Protein AF-0000000087191892 (afdb_homodimer)

InterPro domains:
  IPR000835 MarR-type HTH domain [PF12802] (48-110)
  IPR000835 MarR-type HTH domain [PR00598] (70-86)
  IPR000835 MarR-type HTH domain [PR00598] (87-102)
  IPR000835 MarR-type HTH domain [PR00598] (106-122)
  IPR000835 MarR-type HTH domain [PR00598] (136-156)
  IPR000835 MarR-type HTH domain [PS50995] (23-158)
  IPR000835 MarR-type HTH domain [SM00347] (43-146)
  IPR023187 Transcriptional regulator MarR-type, conserved site [PS01117] (85-119)
  IPR036388 Winged helix-like DNA-binding domain superfamily [G3DSA:1.10.10.10] (1-161)
  IPR036390 Winged helix DNA-binding domain superfamily [SSF46785] (11-160)

Nearest PDB structures (foldseek):
  8ylg-assembly1_B  TM=9.480E-01  e=1.794E-14  Burkholderia thailandensis
  8ylj-assembly1_A  TM=8.646E-01  e=1.104E-12  Pectobacterium atrosepticum
  3zpl-assembly2_F  TM=8.456E-01  e=2.725E-07  Streptomyces coelicolor
  3zpl-assembly2_E  TM=8.609E-01  e=3.628E-07  Streptomyces coelicolor
  3zpl-assembly1_B  TM=8.577E-01  e=8.559E-07  Streptomyces coelicolor

Organism: Streptomyces mobaraensis (NCBI:txid35621)

Foldseek 3Di:
DDDPLNVVLVVCCVVPVVDDCVVSVPVVVVVVVVVVLQVQLQVLLVVLPDDPVLLLQLVCQVVVDPVSKDFLVSSCQRRVDDSVVSVVSLVVCVVVVQWDKDADPVDNPTIMIGGDPVNNVSSVSSVVSSVVSVCVVCVVDDPVRVVVVVVVVCVVCVVVSPPRD/DDDPLNVVLVVCCVVPVVDDCVVSVPVVVVVVVVVVLQVQLQVLLVVLPDDPVLLLQLVCQLVVDPVSKDFLVSSCQRRVDDSVVSVVSLVVCVVVVQWDKDADPVDNPTIMIGGDPVNNVSSVSSVVSSVVSVCVVCVVDDPVRVVVVVVVVCVVCVVVSPPRD

Sequence (330 aa):
MEDEVDRLVAAWRRERPDLDVEPLEVLSRVSRLARHLDRARRIAFAEHQLEPWEFDVLTSLRRAGAPYQLSPGQLLTQTLVTSGTMTNRIDRLAKKGLVRREPDPNDRRGVLVRLTEEGRDRADEALAGLLAQERAILAELSTAQRVELAALLRQLTAPFDNVPGMEDEVDRLVAAWRRERPDLDVEPLEVLSRVSRLARHLDRARRIAFAEHQLEPWEFDVLTSLRRAGAPYQLSPGQLLTQTLVTSGTMTNRIDRLAKKGLVRREPDPNDRRGVLVRLTEEGRDRADEALAGLLAQERAILAELSTAQRVELAALLRQLTAPFDNVPG

Radius of gyration: 22.1 Å; Cα contacts (8 Å, |Δi|>4): 412; chains: 2; bounding box: 41×60×54 Å

Structure (mmCIF, N/CA/C/O backbone):
data_AF-0000000087191892-model_v1
#
loop_
_entity.id
_entity.type
_entity.pdbx_description
1 polymer 'MarR family transcriptional regulator'
#
loop_
_atom_site.group_PDB
_atom_site.id
_atom_site.type_symbol
_atom_site.label_atom_id
_atom_site.label_alt_id
_atom_site.label_comp_id
_atom_site.label_asym_id
_atom_site.label_entity_id
_atom_site.label_seq_id
_atom_site.pdbx_PDB_ins_code
_atom_site.Cartn_x
_atom_site.Cartn_y
_atom_site.Cartn_z
_atom_site.occupancy
_atom_site.B_iso_or_equiv
_atom_site.auth_seq_id
_atom_site.auth_comp_id
_atom_site.auth_asym_id
_atom_site.auth_atom_id
_atom_site.pdbx_PDB_model_num
ATOM 1 N N . MET A 1 1 ? 6.09 0.895 22.266 1 72.25 1 MET A N 1
ATOM 2 C CA . MET A 1 1 ? 7.027 1.867 21.703 1 72.25 1 MET A CA 1
ATOM 3 C C . MET A 1 1 ? 6.332 2.775 20.688 1 72.25 1 MET A C 1
ATOM 5 O O . MET A 1 1 ? 5.465 2.326 19.953 1 72.25 1 MET A O 1
ATOM 9 N N . GLU A 1 2 ? 6.414 4.051 20.812 1 84.38 2 GLU A N 1
ATOM 10 C CA . GLU A 1 2 ? 5.828 5.07 19.938 1 84.38 2 GLU A CA 1
ATOM 11 C C . GLU A 1 2 ? 6.395 4.984 18.531 1 84.38 2 GLU A C 1
ATOM 13 O O . GLU A 1 2 ? 7.594 4.77 18.344 1 84.38 2 GLU A O 1
ATOM 18 N N . ASP A 1 3 ? 5.469 4.871 17.547 1 87.5 3 ASP A N 1
ATOM 19 C CA . ASP A 1 3 ? 5.941 4.855 16.156 1 87.5 3 ASP A CA 1
ATOM 20 C C . ASP A 1 3 ? 5.645 6.184 15.461 1 87.5 3 ASP A C 1
ATOM 22 O O . ASP A 1 3 ? 5.176 7.129 16.094 1 87.5 3 ASP A O 1
ATOM 26 N N . GLU A 1 4 ? 6.02 6.273 14.227 1 87.62 4 GLU A N 1
ATOM 27 C CA . GLU A 1 4 ? 5.875 7.508 13.461 1 87.62 4 GLU A CA 1
ATOM 28 C C . GLU A 1 4 ? 4.41 7.926 13.359 1 87.62 4 GLU A C 1
ATOM 30 O O . GLU A 1 4 ? 4.102 9.117 13.375 1 87.62 4 GLU A O 1
ATOM 35 N N . VAL A 1 5 ? 3.504 6.984 13.289 1 92.44 5 VAL A N 1
ATOM 36 C CA . VAL A 1 5 ? 2.082 7.293 13.164 1 92.44 5 VAL A CA 1
ATOM 37 C C . VAL A 1 5 ? 1.574 7.91 14.469 1 92.44 5 VAL A C 1
ATOM 39 O O . VAL A 1 5 ? 0.724 8.805 14.445 1 92.44 5 VAL A O 1
ATOM 42 N N . ASP A 1 6 ? 2.092 7.422 15.609 1 92.88 6 ASP A N 1
ATOM 43 C CA . ASP A 1 6 ? 1.734 8.055 16.875 1 92.88 6 ASP A CA 1
ATOM 44 C C . ASP A 1 6 ? 2.084 9.539 16.875 1 92.88 6 ASP A C 1
ATOM 46 O O . ASP A 1 6 ? 1.289 10.375 17.312 1 92.88 6 ASP A O 1
ATOM 50 N N . ARG A 1 7 ? 3.252 9.852 16.359 1 91.5 7 ARG A N 1
ATOM 51 C CA . ARG A 1 7 ? 3.697 11.234 16.297 1 91.5 7 ARG A CA 1
ATOM 52 C C . ARG A 1 7 ? 2.83 12.047 15.336 1 91.5 7 ARG A C 1
ATOM 54 O O . ARG A 1 7 ? 2.457 13.18 15.633 1 91.5 7 ARG A O 1
ATOM 61 N N . LEU A 1 8 ? 2.531 11.453 14.242 1 92.94 8 LEU A N 1
ATOM 62 C CA . LEU A 1 8 ? 1.683 12.086 13.242 1 92.94 8 LEU A CA 1
ATOM 63 C C . LEU A 1 8 ? 0.296 12.375 13.805 1 92.94 8 LEU A C 1
ATOM 65 O O . LEU A 1 8 ? -0.223 13.484 13.656 1 92.94 8 LEU A O 1
ATOM 69 N N . VAL A 1 9 ? -0.278 11.477 14.492 1 95.94 9 VAL A N 1
ATOM 70 C CA . VAL A 1 9 ? -1.615 11.617 15.055 1 95.94 9 VAL A CA 1
ATOM 71 C C . VAL A 1 9 ? -1.601 12.688 16.156 1 95.94 9 VAL A C 1
ATOM 73 O O . VAL A 1 9 ? -2.496 13.531 16.219 1 95.94 9 VAL A O 1
ATOM 76 N N . ALA A 1 10 ? -0.561 12.633 16.953 1 95.88 10 ALA A N 1
ATOM 77 C CA . ALA A 1 10 ? -0.427 13.641 18 1 95.88 10 ALA A CA 1
ATOM 78 C C . ALA A 1 10 ? -0.323 15.039 17.406 1 95.88 10 ALA A C 1
ATOM 80 O O . ALA A 1 10 ? -0.931 15.984 17.922 1 95.88 10 ALA A O 1
ATOM 81 N N . ALA A 1 11 ? 0.421 15.188 16.406 1 95.81 11 ALA A N 1
ATOM 82 C CA . ALA A 1 11 ? 0.586 16.484 15.734 1 95.81 11 ALA A CA 1
ATOM 83 C C . ALA A 1 11 ? -0.744 16.984 15.188 1 95.81 11 ALA A C 1
ATOM 85 O O . ALA A 1 11 ? -1.068 18.172 15.328 1 95.81 11 ALA A O 1
ATOM 86 N N . TRP A 1 12 ? -1.513 16.125 14.57 1 96.81 12 TRP A N 1
ATOM 87 C CA . TRP A 1 12 ? -2.793 16.531 14.008 1 96.81 12 TRP A CA 1
ATOM 88 C C . TRP A 1 12 ? -3.789 16.875 15.109 1 96.81 12 TRP A C 1
ATOM 90 O O . TRP A 1 12 ? -4.609 17.781 14.953 1 96.81 12 TRP A O 1
ATOM 100 N N . ARG A 1 13 ? -3.75 16.125 16.188 1 96.81 13 ARG A N 1
ATOM 101 C CA . ARG A 1 13 ? -4.621 16.453 17.312 1 96.81 13 ARG A CA 1
ATOM 102 C C . ARG A 1 13 ? -4.32 17.844 17.844 1 96.81 13 ARG A C 1
ATOM 104 O O . ARG A 1 13 ? -5.223 18.547 18.297 1 96.81 13 ARG A O 1
ATOM 111 N N . ARG A 1 14 ? -3.082 18.266 17.703 1 96.62 14 ARG A N 1
ATOM 112 C CA . ARG A 1 14 ? -2.674 19.594 18.141 1 96.62 14 ARG A CA 1
ATOM 113 C C . ARG A 1 14 ? -3.078 20.656 17.109 1 96.62 14 ARG A C 1
ATOM 115 O O . ARG A 1 14 ? -3.639 21.688 17.469 1 96.62 14 ARG A O 1
ATOM 122 N N . GLU A 1 15 ? -2.865 20.375 15.852 1 96.06 15 GLU A N 1
ATOM 123 C CA . GLU A 1 15 ? -3.014 21.375 14.805 1 96.06 15 GLU A CA 1
ATOM 124 C C . GLU A 1 15 ? -4.461 21.484 14.336 1 96.06 15 GLU A C 1
ATOM 126 O O . GLU A 1 15 ? -4.906 22.547 13.898 1 96.06 15 GLU A O 1
ATOM 131 N N . ARG A 1 16 ? -5.152 20.391 14.367 1 96.69 16 ARG A N 1
ATOM 132 C CA . ARG A 1 16 ? -6.551 20.344 13.961 1 96.69 16 ARG A CA 1
ATOM 133 C C . ARG A 1 16 ? -7.391 19.562 14.969 1 96.69 16 ARG A C 1
ATOM 135 O O . ARG A 1 16 ? -7.922 18.5 14.641 1 96.69 16 ARG A O 1
ATOM 142 N N . PRO A 1 17 ? -7.551 20.062 16.172 1 96.12 17 PRO A N 1
ATOM 143 C CA . PRO A 1 17 ? -8.305 19.391 17.234 1 96.12 17 PRO A CA 1
ATOM 144 C C . PRO A 1 17 ? -9.781 19.203 16.875 1 96.12 17 PRO A C 1
ATOM 146 O O . PRO A 1 17 ? -10.492 18.453 17.531 1 96.12 17 PRO A O 1
ATOM 149 N N . ASP A 1 18 ? -10.266 19.906 15.883 1 96.19 18 ASP A N 1
ATOM 150 C CA . ASP A 1 18 ? -11.656 19.844 15.445 1 96.19 18 ASP A CA 1
ATOM 151 C C . ASP A 1 18 ? -11.93 18.578 14.656 1 96.19 18 ASP A C 1
ATOM 153 O O . ASP A 1 18 ? -13.086 18.219 14.43 1 96.19 18 ASP A O 1
ATOM 157 N N . LEU A 1 19 ? -10.906 17.859 14.203 1 96.19 19 LEU A N 1
ATOM 158 C CA . LEU A 1 19 ? -11.062 16.688 13.352 1 96.19 19 LEU A CA 1
ATOM 159 C C . LEU A 1 19 ? -10.844 15.406 14.141 1 96.19 19 LEU A C 1
ATOM 161 O O . LEU A 1 19 ? -10 15.359 15.039 1 96.19 19 LEU A O 1
ATOM 165 N N . ASP A 1 20 ? -11.672 14.391 13.789 1 96.31 20 ASP A N 1
ATOM 166 C CA . ASP A 1 20 ? -11.422 13.047 14.297 1 96.31 20 ASP A CA 1
ATOM 167 C C . ASP A 1 20 ? -10.344 12.336 13.477 1 96.31 20 ASP A C 1
ATOM 169 O O . ASP A 1 20 ? -10.617 11.859 12.375 1 96.31 20 ASP A O 1
ATOM 173 N N . VAL A 1 21 ? -9.148 12.18 14.047 1 96.94 21 VAL A N 1
ATOM 174 C CA . VAL A 1 21 ? -8.016 11.656 13.281 1 96.94 21 VAL A CA 1
ATOM 175 C C . VAL A 1 21 ? -7.801 10.188 13.633 1 96.94 21 VAL A C 1
ATOM 177 O O . VAL A 1 21 ? -6.766 9.609 13.297 1 96.94 21 VAL A O 1
ATOM 180 N N . GLU A 1 22 ? -8.781 9.523 14.242 1 95.44 22 GLU A N 1
ATOM 181 C CA . GLU A 1 22 ? -8.688 8.117 14.633 1 95.44 22 GLU A CA 1
ATOM 182 C C . GLU A 1 22 ? -8.391 7.227 13.438 1 95.44 22 GLU A C 1
ATOM 184 O O . GLU A 1 22 ? -7.617 6.273 13.539 1 95.44 22 GLU A O 1
ATOM 189 N N . PRO A 1 23 ? -8.953 7.562 12.258 1 96.69 23 PRO A N 1
ATOM 190 C CA . PRO A 1 23 ? -8.703 6.672 11.125 1 96.69 23 PRO A CA 1
ATOM 191 C C . PRO A 1 23 ? -7.227 6.59 10.75 1 96.69 23 PRO A C 1
ATOM 193 O O . PRO A 1 23 ? -6.773 5.566 10.234 1 96.69 23 PRO A O 1
ATOM 196 N N . LEU A 1 24 ? -6.465 7.641 11.016 1 96.62 24 LEU A N 1
ATOM 197 C CA . LEU A 1 24 ? -5.047 7.664 10.68 1 96.62 24 LEU A CA 1
ATOM 198 C C . LEU A 1 24 ? -4.277 6.625 11.492 1 96.62 24 LEU A C 1
ATOM 200 O O . LEU A 1 24 ? -3.258 6.105 11.039 1 96.62 24 LEU A O 1
ATOM 204 N N . GLU A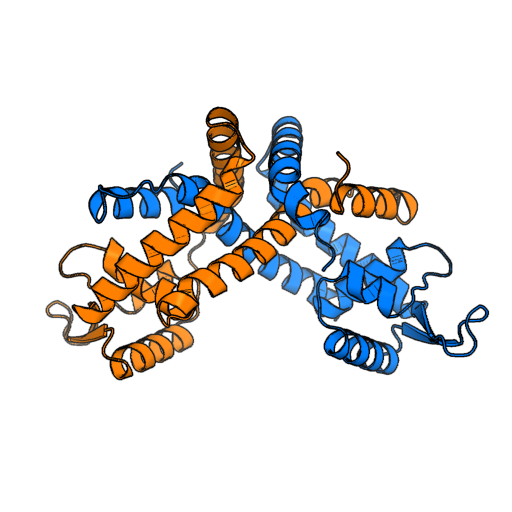 1 25 ? -4.785 6.324 12.688 1 96.06 25 GLU A N 1
ATOM 205 C CA . GLU A 1 25 ? -4.121 5.359 13.562 1 96.06 25 GLU A CA 1
ATOM 206 C C . GLU A 1 25 ? -4.043 3.984 12.906 1 96.06 25 GLU A C 1
ATOM 208 O O . GLU A 1 25 ? -3.129 3.205 13.195 1 96.06 25 GLU A O 1
ATOM 213 N N . VAL A 1 26 ? -4.965 3.746 12 1 97.38 26 VAL A N 1
ATOM 214 C CA . VAL A 1 26 ? -5.012 2.447 11.336 1 97.38 26 VAL A CA 1
ATOM 215 C C . VAL A 1 26 ? -4.492 2.576 9.906 1 97.38 26 VAL A C 1
ATOM 217 O O . VAL A 1 26 ? -3.51 1.926 9.539 1 97.38 26 VAL A O 1
ATOM 220 N N . LEU A 1 27 ? -5.117 3.461 9.133 1 97.38 27 LEU A N 1
ATOM 221 C CA . LEU A 1 27 ? -4.941 3.418 7.688 1 97.38 27 LEU A CA 1
ATOM 222 C C . LEU A 1 27 ? -3.605 4.035 7.281 1 97.38 27 LEU A C 1
ATOM 224 O O . LEU A 1 27 ? -3.039 3.68 6.246 1 97.38 27 LEU A O 1
ATOM 228 N N . SER A 1 28 ? -3.01 4.922 8.109 1 95 28 SER A N 1
ATOM 229 C CA . SER A 1 28 ? -1.647 5.379 7.852 1 95 28 SER A CA 1
ATOM 230 C C . SER A 1 28 ? -0.641 4.25 8.062 1 95 28 SER A C 1
ATOM 232 O O . SER A 1 28 ? 0.339 4.141 7.324 1 95 28 SER A O 1
ATOM 234 N N . ARG A 1 29 ? -0.896 3.375 9.07 1 95.75 29 ARG A N 1
ATOM 235 C CA . ARG A 1 29 ? -0.011 2.244 9.328 1 95.75 29 ARG A CA 1
ATOM 236 C C . ARG A 1 29 ? -0.1 1.214 8.203 1 95.75 29 ARG A C 1
ATOM 238 O O . ARG A 1 29 ? 0.906 0.604 7.836 1 95.75 29 ARG A O 1
ATOM 245 N N . VAL A 1 30 ? -1.285 1.038 7.664 1 96.75 30 VAL A N 1
ATOM 246 C CA . VAL A 1 30 ? -1.457 0.154 6.516 1 96.75 30 VAL A CA 1
ATOM 247 C C . VAL A 1 30 ? -0.625 0.664 5.344 1 96.75 30 VAL A C 1
ATOM 249 O O . VAL A 1 30 ? 0.121 -0.099 4.723 1 96.75 30 VAL A O 1
ATOM 252 N N . SER A 1 31 ? -0.722 1.94 5.047 1 95.12 31 SER A N 1
ATOM 253 C CA . SER A 1 31 ? -0.004 2.529 3.922 1 95.12 31 SER A CA 1
ATOM 254 C C . SER A 1 31 ? 1.506 2.438 4.121 1 95.12 31 SER A C 1
ATOM 256 O O . SER A 1 31 ? 2.244 2.152 3.178 1 95.12 31 SER A O 1
ATOM 258 N N . ARG A 1 32 ? 1.95 2.684 5.352 1 91.94 32 ARG A N 1
ATOM 259 C CA . ARG A 1 32 ? 3.377 2.617 5.656 1 91.94 32 ARG A CA 1
ATOM 260 C C . ARG A 1 32 ? 3.9 1.192 5.504 1 91.94 32 ARG A C 1
ATOM 262 O O . ARG A 1 32 ? 4.938 0.969 4.875 1 91.94 32 ARG A O 1
ATOM 269 N N . LEU A 1 33 ? 3.174 0.237 6.062 1 94.31 33 LEU A N 1
ATOM 270 C CA . LEU A 1 33 ? 3.562 -1.165 5.949 1 94.31 33 LEU A CA 1
ATOM 271 C C . LEU A 1 33 ? 3.576 -1.609 4.492 1 94.31 33 LEU A C 1
ATOM 273 O O . LEU A 1 33 ? 4.488 -2.32 4.062 1 94.31 33 LEU A O 1
ATOM 277 N N . ALA A 1 34 ? 2.576 -1.191 3.768 1 95.25 34 ALA A N 1
ATOM 278 C CA . ALA A 1 34 ? 2.482 -1.559 2.355 1 95.25 34 ALA A CA 1
ATOM 279 C C . ALA A 1 34 ? 3.68 -1.032 1.571 1 95.25 34 ALA A C 1
ATOM 281 O O . ALA A 1 34 ? 4.203 -1.72 0.69 1 95.25 34 ALA A O 1
ATOM 282 N N . ARG A 1 35 ? 4.191 0.177 1.797 1 91.62 35 ARG A N 1
ATOM 283 C CA . ARG A 1 35 ? 5.367 0.73 1.137 1 91.62 35 ARG A CA 1
ATOM 284 C C . ARG A 1 35 ? 6.605 -0.115 1.426 1 91.62 35 ARG A C 1
ATOM 286 O O . ARG A 1 35 ? 7.406 -0.381 0.527 1 91.62 35 ARG A O 1
ATOM 293 N N . HIS A 1 36 ? 6.738 -0.461 2.672 1 90.31 36 HIS A N 1
ATOM 294 C CA . HIS A 1 36 ? 7.855 -1.323 3.035 1 90.31 36 HIS A CA 1
ATOM 295 C C . HIS A 1 36 ? 7.762 -2.674 2.332 1 90.31 36 HIS A C 1
ATOM 297 O O . HIS A 1 36 ? 8.766 -3.195 1.847 1 90.31 36 HIS A O 1
ATOM 303 N N . LEU A 1 37 ? 6.57 -3.232 2.314 1 93.31 37 LEU A N 1
ATOM 304 C CA . LEU A 1 37 ? 6.34 -4.512 1.65 1 93.31 37 LEU A CA 1
ATOM 305 C C . LEU A 1 37 ? 6.68 -4.422 0.166 1 93.31 37 LEU A C 1
ATOM 307 O O . LEU A 1 37 ? 7.293 -5.336 -0.392 1 93.31 37 LEU A O 1
ATOM 311 N N . ASP A 1 38 ? 6.23 -3.365 -0.422 1 93.19 38 ASP A N 1
ATOM 312 C CA . ASP A 1 38 ? 6.508 -3.162 -1.84 1 93.19 38 ASP A CA 1
ATOM 313 C C . ASP A 1 38 ? 8.008 -3.18 -2.113 1 93.19 38 ASP A C 1
ATOM 315 O O . ASP A 1 38 ? 8.461 -3.809 -3.07 1 93.19 38 ASP A O 1
ATOM 319 N N . ARG A 1 39 ? 8.805 -2.531 -1.291 1 90.12 39 ARG A N 1
ATOM 320 C CA . ARG A 1 39 ? 10.258 -2.52 -1.431 1 90.12 39 ARG A CA 1
ATOM 321 C C . ARG A 1 39 ? 10.836 -3.918 -1.247 1 90.12 39 ARG A C 1
ATOM 323 O O . ARG A 1 39 ? 11.656 -4.367 -2.049 1 90.12 39 ARG A O 1
ATOM 330 N N . ALA A 1 40 ? 10.375 -4.57 -0.241 1 90.5 40 ALA A N 1
ATOM 331 C CA . ALA A 1 40 ? 10.852 -5.922 0.043 1 90.5 40 ALA A CA 1
ATOM 332 C C . ALA A 1 40 ? 10.531 -6.871 -1.108 1 90.5 40 ALA A C 1
ATOM 334 O O . ALA A 1 40 ? 11.359 -7.707 -1.48 1 90.5 40 ALA A O 1
ATOM 335 N N . ARG A 1 41 ? 9.367 -6.742 -1.67 1 93.38 41 ARG A N 1
ATOM 336 C CA . ARG A 1 41 ? 8.938 -7.582 -2.783 1 93.38 41 ARG A CA 1
ATOM 337 C C . ARG A 1 41 ? 9.773 -7.309 -4.031 1 93.38 41 ARG A C 1
ATOM 339 O O . ARG A 1 41 ? 10.172 -8.234 -4.734 1 93.38 41 ARG A O 1
ATOM 346 N N . ARG A 1 42 ? 10.008 -6.086 -4.277 1 94.31 42 ARG A N 1
ATOM 347 C CA . ARG A 1 42 ? 10.844 -5.727 -5.422 1 94.31 42 ARG A CA 1
ATOM 348 C C . ARG A 1 42 ? 12.227 -6.355 -5.312 1 94.31 42 ARG A C 1
ATOM 350 O O . ARG A 1 42 ? 12.758 -6.875 -6.293 1 94.31 42 ARG A O 1
ATOM 357 N N . ILE A 1 43 ? 12.781 -6.324 -4.109 1 91 43 ILE A N 1
ATOM 358 C CA . ILE A 1 43 ? 14.094 -6.918 -3.869 1 91 43 ILE A CA 1
ATOM 359 C C . ILE A 1 43 ? 14.023 -8.43 -4.094 1 91 43 ILE A C 1
ATOM 361 O O . ILE A 1 43 ? 14.867 -9 -4.789 1 91 43 ILE A O 1
ATOM 365 N N . ALA A 1 44 ? 13.016 -9.055 -3.568 1 91.5 44 ALA A N 1
ATOM 366 C CA . ALA A 1 44 ? 12.852 -10.5 -3.684 1 91.5 44 ALA A CA 1
ATOM 367 C C . ALA A 1 44 ? 12.688 -10.922 -5.141 1 91.5 44 ALA A C 1
ATOM 369 O O . ALA A 1 44 ? 13.266 -11.922 -5.574 1 91.5 44 ALA A O 1
ATOM 370 N N . PHE A 1 45 ? 11.906 -10.195 -5.922 1 95.75 45 PHE A N 1
ATOM 371 C CA . PHE A 1 45 ? 11.617 -10.547 -7.305 1 95.75 45 PHE A CA 1
ATOM 372 C C . PHE A 1 45 ? 12.82 -10.305 -8.195 1 95.75 45 PHE A C 1
ATOM 374 O O . PHE A 1 45 ? 13.078 -11.062 -9.133 1 95.75 45 PHE A O 1
ATOM 381 N N . ALA A 1 46 ? 13.547 -9.25 -7.848 1 94.31 46 ALA A N 1
ATOM 382 C CA . ALA A 1 46 ? 14.727 -8.906 -8.633 1 94.31 46 ALA A CA 1
ATOM 383 C C . ALA A 1 46 ? 15.758 -10.031 -8.594 1 94.31 46 ALA A C 1
ATOM 385 O O . ALA A 1 46 ? 16.469 -10.266 -9.57 1 94.31 46 ALA A O 1
ATOM 386 N N . GLU A 1 47 ? 15.828 -10.703 -7.52 1 93.56 47 GLU A N 1
ATOM 387 C CA . GLU A 1 47 ? 16.75 -11.828 -7.367 1 93.56 47 GLU A CA 1
ATOM 388 C C . GLU A 1 47 ? 16.469 -12.906 -8.414 1 93.56 47 GLU A C 1
ATOM 390 O O . GLU A 1 47 ? 17.344 -13.719 -8.727 1 93.56 47 GLU A O 1
ATOM 395 N N . HIS A 1 48 ? 15.242 -12.891 -8.969 1 93.56 48 HIS A N 1
ATOM 396 C CA . HIS A 1 48 ? 14.852 -13.898 -9.961 1 93.56 48 HIS A CA 1
ATOM 397 C C . HIS A 1 48 ? 14.531 -13.25 -11.297 1 93.56 48 HIS A C 1
ATOM 399 O O . HIS A 1 48 ? 13.781 -13.812 -12.102 1 93.56 48 HIS A O 1
ATOM 405 N N . GLN A 1 49 ? 14.961 -12.023 -11.477 1 94.56 49 GLN A N 1
ATOM 406 C CA . GLN A 1 49 ? 14.844 -11.266 -12.719 1 94.56 49 GLN A CA 1
ATOM 407 C C . GLN A 1 49 ? 13.383 -11.062 -13.102 1 94.56 49 GLN A C 1
ATOM 409 O O . GLN A 1 49 ? 13.016 -11.234 -14.266 1 94.56 49 GLN A O 1
ATOM 414 N N . LEU A 1 50 ? 12.586 -10.812 -12.125 1 97.12 50 LEU A N 1
ATOM 415 C CA . LEU A 1 50 ? 11.172 -10.539 -12.352 1 97.12 50 LEU A CA 1
ATOM 416 C C . LEU A 1 50 ? 10.789 -9.164 -11.812 1 97.12 50 LEU A C 1
ATOM 418 O O . LEU A 1 50 ? 11.266 -8.758 -10.742 1 97.12 50 LEU A O 1
ATOM 422 N N . GLU A 1 51 ? 9.977 -8.492 -12.523 1 96 51 GLU A N 1
ATOM 423 C CA . GLU A 1 51 ? 9.273 -7.324 -12 1 96 51 GLU A CA 1
ATOM 424 C C . GLU A 1 51 ? 8 -7.734 -11.266 1 96 51 GLU A C 1
ATOM 426 O O . GLU A 1 51 ? 7.441 -8.805 -11.523 1 96 51 GLU A O 1
ATOM 431 N N . PRO A 1 52 ? 7.52 -6.836 -10.469 1 95.12 52 PRO A N 1
ATOM 432 C CA . PRO A 1 52 ? 6.324 -7.172 -9.695 1 95.12 52 PRO A CA 1
ATOM 433 C C . PRO A 1 52 ? 5.133 -7.539 -10.57 1 95.12 52 PRO A C 1
ATOM 435 O O . PRO A 1 52 ? 4.418 -8.5 -10.281 1 95.12 52 PRO A O 1
ATOM 438 N N . TRP A 1 53 ? 4.957 -6.793 -11.641 1 94.25 53 TRP A N 1
ATOM 439 C CA . TRP A 1 53 ? 3.807 -7.082 -12.5 1 94.25 53 TRP A CA 1
ATOM 440 C C . TRP A 1 53 ? 3.973 -8.422 -13.195 1 94.25 53 TRP A C 1
ATOM 442 O O . TRP A 1 53 ? 2.988 -9.117 -13.477 1 94.25 53 TRP A O 1
ATOM 452 N N . GLU A 1 54 ? 5.199 -8.781 -13.57 1 97.06 54 GLU A N 1
ATOM 453 C CA . GLU A 1 54 ? 5.453 -10.102 -14.141 1 97.06 54 GLU A CA 1
ATOM 454 C C . GLU A 1 54 ? 5.098 -11.211 -13.164 1 97.06 54 GLU A C 1
ATOM 456 O O . GLU A 1 54 ? 4.445 -12.188 -13.531 1 97.06 54 GLU A O 1
ATOM 461 N N . PHE A 1 55 ? 5.547 -11.016 -11.945 1 96.69 55 PHE A N 1
ATOM 462 C CA . PHE A 1 55 ? 5.23 -11.984 -10.898 1 96.69 55 PHE A CA 1
ATOM 463 C C . PHE A 1 55 ? 3.723 -12.172 -10.773 1 96.69 55 PHE A C 1
ATOM 465 O O . PHE A 1 55 ? 3.238 -13.297 -10.664 1 96.69 55 PHE A O 1
ATOM 472 N N . ASP A 1 56 ? 3.02 -11.109 -10.703 1 94.62 56 ASP A N 1
ATOM 473 C CA . ASP A 1 56 ? 1.569 -11.156 -10.531 1 94.62 56 ASP A CA 1
ATOM 474 C C . ASP A 1 56 ? 0.918 -12.008 -11.617 1 94.62 56 ASP A C 1
ATOM 476 O O . ASP A 1 56 ? 0.073 -12.859 -11.32 1 94.62 56 ASP A O 1
ATOM 480 N N . VAL A 1 57 ? 1.295 -11.797 -12.891 1 96.56 57 VAL A N 1
ATOM 481 C CA . VAL A 1 57 ? 0.704 -12.539 -13.992 1 96.56 57 VAL A CA 1
ATOM 482 C C . VAL A 1 57 ? 1.122 -14.008 -13.914 1 96.56 57 VAL A C 1
ATOM 484 O O . VAL A 1 57 ? 0.282 -14.906 -14.008 1 96.56 57 VAL A O 1
ATOM 487 N N . LEU A 1 58 ? 2.414 -14.297 -13.734 1 97.88 58 LEU A N 1
ATOM 488 C CA . LEU A 1 58 ? 2.932 -15.656 -13.727 1 97.88 58 LEU A CA 1
ATOM 489 C C . LEU A 1 58 ? 2.309 -16.469 -12.586 1 97.88 58 LEU A C 1
ATOM 491 O O . LEU A 1 58 ? 1.948 -17.625 -12.773 1 97.88 58 LEU A O 1
ATOM 495 N N . THR A 1 59 ? 2.148 -15.867 -11.445 1 96.81 59 THR A N 1
ATOM 496 C CA . THR A 1 59 ? 1.623 -16.609 -10.305 1 96.81 59 THR A CA 1
ATOM 497 C C . THR A 1 59 ? 0.118 -16.812 -10.438 1 96.81 59 THR A C 1
ATOM 499 O O . THR A 1 59 ? -0.427 -17.797 -9.922 1 96.81 59 THR A O 1
ATOM 502 N N . SER A 1 60 ? -0.583 -15.852 -11.086 1 96 60 SER A N 1
ATOM 503 C CA . SER A 1 60 ? -1.991 -16.078 -11.391 1 96 60 SER A CA 1
ATOM 504 C C . SER A 1 60 ? -2.172 -17.344 -12.234 1 96 60 SER A C 1
ATOM 506 O O . SER A 1 60 ? -3.059 -18.156 -11.961 1 96 60 SER A O 1
ATOM 508 N N . LEU A 1 61 ? -1.322 -17.484 -13.203 1 97.5 61 LEU A N 1
ATOM 509 C CA . LEU A 1 61 ? -1.361 -18.672 -14.047 1 97.5 61 LEU A CA 1
ATOM 510 C C . LEU A 1 61 ? -0.99 -19.922 -13.242 1 97.5 61 LEU A C 1
ATOM 512 O O . LEU A 1 61 ? -1.67 -20.938 -13.336 1 97.5 61 LEU A O 1
ATOM 516 N N . ARG A 1 62 ? 0.053 -19.797 -12.461 1 97.81 62 ARG A N 1
ATOM 517 C CA . ARG A 1 62 ? 0.566 -20.922 -11.688 1 97.81 62 ARG A CA 1
ATOM 518 C C . ARG A 1 62 ? -0.486 -21.438 -10.711 1 97.81 62 ARG A C 1
ATOM 520 O O . ARG A 1 62 ? -0.684 -22.641 -10.594 1 97.81 62 ARG A O 1
ATOM 527 N N . ARG A 1 63 ? -1.179 -20.578 -10.117 1 95 63 ARG A N 1
ATOM 528 C CA . ARG A 1 63 ? -2.152 -20.953 -9.094 1 95 63 ARG A CA 1
ATOM 529 C C . ARG A 1 63 ? -3.428 -21.5 -9.727 1 95 63 ARG A C 1
ATOM 531 O O . ARG A 1 63 ? -4.25 -22.109 -9.047 1 95 63 ARG A O 1
ATOM 538 N N . ALA A 1 64 ? -3.654 -21.25 -11.008 1 94.75 64 ALA A N 1
ATOM 539 C CA . ALA A 1 64 ? -4.844 -21.734 -11.703 1 94.75 64 ALA A CA 1
ATOM 540 C C . ALA A 1 64 ? -4.82 -23.266 -11.82 1 94.75 64 ALA A C 1
ATOM 542 O O . ALA A 1 64 ? -5.855 -23.891 -12.07 1 94.75 64 ALA A O 1
ATOM 543 N N . GLY A 1 65 ? -3.578 -23.797 -11.664 1 95.62 65 GLY A N 1
ATOM 544 C CA . GLY A 1 65 ? -3.436 -25.234 -11.773 1 95.62 65 GLY A CA 1
ATOM 545 C C . GLY A 1 65 ? -3.178 -25.703 -13.195 1 95.62 65 GLY A C 1
ATOM 546 O O . GLY A 1 65 ? -3.387 -24.953 -14.148 1 95.62 65 GLY A O 1
ATOM 547 N N . ALA A 1 66 ? -2.703 -26.969 -13.305 1 95.06 66 ALA A N 1
ATOM 548 C CA . ALA A 1 66 ? -2.395 -27.531 -14.617 1 95.06 66 ALA A CA 1
ATOM 549 C C . ALA A 1 66 ? -3.621 -27.5 -15.523 1 95.06 66 ALA A C 1
ATOM 551 O O . ALA A 1 66 ? -4.727 -27.844 -15.094 1 95.06 66 ALA A O 1
ATOM 552 N N . PRO A 1 67 ? -3.441 -27.094 -16.812 1 96 67 PRO A N 1
ATOM 553 C CA . PRO A 1 67 ? -2.207 -26.859 -17.562 1 96 67 PRO A CA 1
ATOM 554 C C . PRO A 1 67 ? -1.744 -25.406 -17.484 1 96 67 PRO A C 1
ATOM 556 O O . PRO A 1 67 ? -1.2 -24.859 -18.453 1 96 67 PRO A O 1
ATOM 559 N N . TYR A 1 68 ? -2.074 -24.703 -16.297 1 97.38 68 TYR A N 1
ATOM 560 C CA . TYR A 1 68 ? -1.609 -23.359 -15.945 1 97.38 68 TYR A CA 1
ATOM 561 C C . TYR A 1 68 ? -1.96 -22.359 -17.031 1 97.38 68 TYR A C 1
ATOM 563 O O . TYR A 1 68 ? -1.094 -21.609 -17.5 1 97.38 68 TYR A O 1
ATOM 571 N N . GLN A 1 69 ? -3.188 -22.281 -17.25 1 96.44 69 GLN A N 1
ATOM 572 C CA . GLN A 1 69 ? -3.664 -21.438 -18.344 1 96.44 69 GLN A CA 1
ATOM 573 C C . GLN A 1 69 ? -4.883 -20.625 -17.922 1 96.44 69 GLN A C 1
ATOM 575 O O . GLN A 1 69 ? -5.707 -21.094 -17.125 1 96.44 69 GLN A O 1
ATOM 580 N N . LEU A 1 70 ? -4.977 -19.406 -18.375 1 96.44 70 LEU A N 1
ATOM 581 C CA . LEU A 1 70 ? -6.098 -18.484 -18.172 1 96.44 70 LEU A CA 1
ATOM 582 C C . LEU A 1 70 ? -6.34 -17.656 -19.422 1 96.44 70 LEU A C 1
ATOM 584 O O . LEU A 1 70 ? -5.426 -17.438 -20.219 1 96.44 70 LEU A O 1
ATOM 588 N N . SER A 1 71 ? -7.637 -17.25 -19.547 1 94.44 71 SER A N 1
ATOM 589 C CA . SER A 1 71 ? -7.914 -16.266 -20.578 1 94.44 71 SER A CA 1
ATOM 590 C C . SER A 1 71 ? -7.426 -14.883 -20.156 1 94.44 71 SER A C 1
ATOM 592 O O . SER A 1 71 ? -7.254 -14.609 -18.969 1 94.44 71 SER A O 1
ATOM 594 N N . PRO A 1 72 ? -7.168 -14 -21.141 1 93 72 PRO A N 1
ATOM 595 C CA . PRO A 1 72 ? -6.844 -12.617 -20.781 1 93 72 PRO A CA 1
ATOM 596 C C . PRO A 1 72 ? -7.891 -11.984 -19.875 1 93 72 PRO A C 1
ATOM 598 O O . PRO A 1 72 ? -7.547 -11.219 -18.969 1 93 72 PRO A O 1
ATOM 601 N N . GLY A 1 73 ? -9.156 -12.297 -20.031 1 90.12 73 GLY A N 1
ATOM 602 C CA . GLY A 1 73 ? -10.219 -11.797 -19.172 1 90.12 73 GLY A CA 1
ATOM 603 C C . GLY A 1 73 ? -10.094 -12.258 -17.734 1 90.12 73 GLY A C 1
ATOM 604 O O . GLY A 1 73 ? -10.273 -11.469 -16.797 1 90.12 73 GLY A O 1
ATOM 605 N N . GLN A 1 74 ? -9.773 -13.516 -17.594 1 91 74 GLN A N 1
ATOM 606 C CA . GLN A 1 74 ? -9.555 -14.07 -16.266 1 91 74 GLN A CA 1
ATOM 607 C C . GLN A 1 74 ? -8.344 -13.422 -15.594 1 91 74 GLN A C 1
ATOM 609 O O . GLN A 1 74 ? -8.375 -13.117 -14.398 1 91 74 GLN A O 1
ATOM 614 N N . LEU A 1 75 ? -7.285 -13.227 -16.344 1 92.56 75 LEU A N 1
ATOM 615 C CA . LEU A 1 75 ? -6.086 -12.586 -15.828 1 92.56 75 LEU A CA 1
ATOM 616 C C . LEU A 1 75 ? -6.383 -11.156 -15.383 1 92.56 75 LEU A C 1
ATOM 618 O O . LEU A 1 75 ? -5.898 -10.711 -14.344 1 92.56 75 LEU A O 1
ATOM 622 N N . LEU A 1 76 ? -7.172 -10.477 -16.109 1 87.88 76 LEU A N 1
ATOM 623 C CA . LEU A 1 76 ? -7.57 -9.109 -15.797 1 87.88 76 LEU A CA 1
ATOM 624 C C . LEU A 1 76 ? -8.273 -9.039 -14.453 1 87.88 76 LEU A C 1
ATOM 626 O O . LEU A 1 76 ? -7.965 -8.18 -13.625 1 87.88 76 LEU A O 1
ATOM 630 N N . THR A 1 77 ? -9.125 -9.922 -14.219 1 82.62 77 THR A N 1
ATOM 631 C CA . THR A 1 77 ? -9.938 -9.953 -13 1 82.62 77 THR A CA 1
ATOM 632 C C . THR A 1 77 ? -9.062 -10.242 -11.781 1 82.62 77 THR A C 1
ATOM 634 O O . THR A 1 77 ? -9.336 -9.75 -10.688 1 82.62 77 THR A O 1
ATOM 637 N N . GLN A 1 78 ? -7.977 -10.891 -12.016 1 82.19 78 GLN A N 1
ATOM 638 C CA . GLN A 1 78 ? -7.148 -11.328 -10.898 1 82.19 78 GLN A CA 1
ATOM 639 C C . GLN A 1 78 ? -6.047 -10.32 -10.602 1 82.19 78 GLN A C 1
ATOM 641 O O . GLN A 1 78 ? -5.387 -10.398 -9.562 1 82.19 78 GLN A O 1
ATOM 646 N N . THR A 1 79 ? -5.652 -9.328 -11.359 1 75.62 79 THR A N 1
ATOM 647 C CA . THR A 1 79 ? -4.508 -8.445 -11.172 1 75.62 79 THR A CA 1
ATOM 648 C C . THR A 1 79 ? -4.965 -7 -11.008 1 75.62 79 THR A C 1
ATOM 650 O O . THR A 1 79 ? -4.176 -6.133 -10.617 1 75.62 79 THR A O 1
ATOM 653 N N . LEU A 1 80 ? -6.207 -6.645 -10.992 1 69.69 80 LEU A N 1
ATOM 654 C CA . LEU A 1 80 ? -6.77 -5.316 -10.789 1 69.69 80 LEU A CA 1
ATOM 655 C C . LEU A 1 80 ? -6.145 -4.305 -11.742 1 69.69 80 LEU A C 1
ATOM 657 O O . LEU A 1 80 ? -5.727 -3.225 -11.32 1 69.69 80 LEU A O 1
ATOM 661 N N . VAL A 1 81 ? -5.832 -4.605 -13.016 1 75.38 81 VAL A N 1
ATOM 662 C CA . VAL A 1 81 ? -5.293 -3.713 -14.039 1 75.38 81 VAL A CA 1
ATOM 663 C C . VAL A 1 81 ? -6.297 -3.564 -15.18 1 75.38 81 VAL A C 1
ATOM 665 O O . VAL A 1 81 ? -7.301 -4.281 -15.227 1 75.38 81 VAL A O 1
ATOM 668 N N . THR A 1 82 ? -6.066 -2.594 -16.062 1 78.62 82 THR A N 1
ATOM 669 C CA . THR A 1 82 ? -6.922 -2.383 -17.234 1 78.62 82 THR A CA 1
ATOM 670 C C . THR A 1 82 ? -6.637 -3.42 -18.312 1 78.62 82 THR A C 1
ATOM 672 O O . THR A 1 82 ? -5.57 -4.039 -18.312 1 78.62 82 THR A O 1
ATOM 675 N N . SER A 1 83 ? -7.605 -3.58 -19.234 1 82.88 83 SER A N 1
ATOM 676 C CA . SER A 1 83 ? -7.48 -4.539 -20.328 1 82.88 83 SER A CA 1
ATOM 677 C C . SER A 1 83 ? -6.273 -4.219 -21.203 1 82.88 83 SER A C 1
ATOM 679 O O . SER A 1 83 ? -5.523 -5.117 -21.578 1 82.88 83 SER A O 1
ATOM 681 N N . GLY A 1 84 ? -6.156 -3.008 -21.625 1 85.88 84 GLY A N 1
ATOM 682 C CA . GLY A 1 84 ? -5 -2.611 -22.422 1 85.88 84 GLY A CA 1
ATOM 683 C C . GLY A 1 84 ? -3.68 -2.947 -21.75 1 85.88 84 GLY A C 1
ATOM 684 O O . GLY A 1 84 ? -2.764 -3.461 -22.391 1 85.88 84 GLY A O 1
ATOM 685 N N . THR A 1 85 ? -3.559 -2.771 -20.516 1 89.25 85 THR A N 1
ATOM 686 C CA . THR A 1 85 ? -2.381 -3.086 -19.719 1 89.25 85 THR A CA 1
ATOM 687 C C . THR A 1 85 ? -2.119 -4.59 -19.703 1 89.25 85 THR A C 1
ATOM 689 O O . THR A 1 85 ? -0.981 -5.027 -19.891 1 89.25 85 THR A O 1
ATOM 692 N N . MET A 1 86 ? -3.105 -5.293 -19.641 1 93.19 86 MET A N 1
ATOM 693 C CA . MET A 1 86 ? -2.965 -6.746 -19.562 1 93.19 86 MET A CA 1
ATOM 694 C C . MET A 1 86 ? -2.43 -7.309 -20.875 1 93.19 86 MET A C 1
ATOM 696 O O . MET A 1 86 ? -1.552 -8.172 -20.875 1 93.19 86 MET A O 1
ATOM 700 N N . THR A 1 87 ? -2.998 -6.875 -22.016 1 92.69 87 THR A N 1
ATOM 701 C CA . THR A 1 87 ? -2.52 -7.309 -23.328 1 92.69 87 THR A CA 1
ATOM 702 C C . THR A 1 87 ? -1.025 -7.035 -23.469 1 92.69 87 THR A C 1
ATOM 704 O O . THR A 1 87 ? -0.265 -7.918 -23.875 1 92.69 87 THR A O 1
ATOM 707 N N . ASN A 1 88 ? -0.67 -5.824 -23.109 1 95.69 88 ASN A N 1
ATOM 708 C CA . ASN A 1 88 ? 0.736 -5.441 -23.172 1 95.69 88 ASN A CA 1
ATOM 709 C C . ASN A 1 88 ? 1.6 -6.328 -22.281 1 95.69 88 ASN A C 1
ATOM 711 O O . ASN A 1 88 ? 2.686 -6.75 -22.688 1 95.69 88 ASN A O 1
ATOM 715 N N . ARG A 1 89 ? 1.182 -6.656 -21.156 1 96.31 89 ARG A N 1
ATOM 716 C CA . ARG A 1 89 ? 1.909 -7.504 -20.219 1 96.31 89 ARG A CA 1
ATOM 717 C C . ARG A 1 89 ? 2.1 -8.906 -20.781 1 96.31 89 ARG A C 1
ATOM 719 O O . ARG A 1 89 ? 3.191 -9.469 -20.703 1 96.31 89 ARG A O 1
ATOM 726 N N . ILE A 1 90 ? 1.025 -9.375 -21.375 1 97.12 90 ILE A N 1
ATOM 727 C CA . ILE A 1 90 ? 1.092 -10.719 -21.938 1 97.12 90 ILE A CA 1
ATOM 728 C C . ILE A 1 90 ? 2.1 -10.742 -23.094 1 97.12 90 ILE A C 1
ATOM 730 O O . ILE A 1 90 ? 2.912 -11.664 -23.188 1 97.12 90 ILE A O 1
ATOM 734 N N . ASP A 1 91 ? 2.055 -9.742 -23.922 1 97.19 91 ASP A N 1
ATOM 735 C CA . ASP A 1 91 ? 2.979 -9.633 -25.047 1 97.19 91 ASP A CA 1
ATOM 736 C C . ASP A 1 91 ? 4.43 -9.633 -24.578 1 97.19 91 ASP A C 1
ATOM 738 O O . ASP A 1 91 ? 5.27 -10.352 -25.125 1 97.19 91 ASP A O 1
ATOM 742 N N . ARG A 1 92 ? 4.664 -8.883 -23.594 1 97.75 92 ARG A N 1
ATOM 743 C CA . ARG A 1 92 ? 6.016 -8.758 -23.062 1 97.75 92 ARG A CA 1
ATOM 744 C C . ARG A 1 92 ? 6.484 -10.07 -22.438 1 97.75 92 ARG A C 1
ATOM 746 O O . ARG A 1 92 ? 7.637 -10.469 -22.625 1 97.75 92 ARG A O 1
ATOM 753 N N . LEU A 1 93 ? 5.617 -10.727 -21.719 1 98.19 93 LEU A N 1
ATOM 754 C CA . LEU A 1 93 ? 5.957 -11.992 -21.094 1 98.19 93 LEU A CA 1
ATOM 755 C C . LEU A 1 93 ? 6.191 -13.078 -22.141 1 98.19 93 LEU A C 1
ATOM 757 O O . LEU A 1 93 ? 7.051 -13.945 -21.953 1 98.19 93 LEU A O 1
ATOM 761 N N . ALA A 1 94 ? 5.402 -13.055 -23.203 1 98.25 94 ALA A N 1
ATOM 762 C CA . ALA A 1 94 ? 5.586 -14 -24.297 1 98.25 94 ALA A CA 1
ATOM 763 C C . ALA A 1 94 ? 6.93 -13.781 -24.984 1 98.25 94 ALA A C 1
ATOM 765 O O . ALA A 1 94 ? 7.625 -14.742 -25.328 1 98.25 94 ALA A O 1
ATOM 766 N N . LYS A 1 95 ? 7.195 -12.539 -25.188 1 98 95 LYS A N 1
ATOM 767 C CA . LYS A 1 95 ? 8.477 -12.203 -25.797 1 98 95 LYS A CA 1
ATOM 768 C C . LYS A 1 95 ? 9.641 -12.711 -24.953 1 98 95 LYS A C 1
ATOM 770 O O . LYS A 1 95 ? 10.664 -13.125 -25.484 1 98 95 LYS A O 1
ATOM 775 N N . LYS A 1 96 ? 9.492 -12.734 -23.625 1 97.5 96 LYS A N 1
ATOM 776 C CA . LYS A 1 96 ? 10.508 -13.219 -22.703 1 97.5 96 LYS A CA 1
ATOM 777 C C . LYS A 1 96 ? 10.492 -14.742 -22.609 1 97.5 96 LYS A C 1
ATOM 779 O O . LYS A 1 96 ? 11.328 -15.344 -21.922 1 97.5 96 LYS A O 1
ATOM 784 N N . GLY A 1 97 ? 9.508 -15.359 -23.25 1 98 97 GLY A N 1
ATOM 785 C CA . GLY A 1 97 ? 9.391 -16.812 -23.25 1 98 97 GLY A CA 1
ATOM 786 C C . GLY A 1 97 ? 8.812 -17.375 -21.969 1 98 97 GLY A C 1
ATOM 787 O O . GLY A 1 97 ? 8.969 -18.562 -21.672 1 98 97 GLY A O 1
ATOM 788 N N . LEU A 1 98 ? 8.156 -16.516 -21.156 1 98.56 98 LEU A N 1
ATOM 789 C CA . LEU A 1 98 ? 7.664 -16.938 -19.859 1 98.56 98 LEU A CA 1
ATOM 790 C C . LEU A 1 98 ? 6.219 -17.406 -19.938 1 98.56 98 LEU A C 1
ATOM 792 O O . LEU A 1 98 ? 5.734 -18.109 -19.047 1 98.56 98 LEU A O 1
ATOM 796 N N . VAL A 1 99 ? 5.527 -16.938 -21.016 1 98.69 99 VAL A N 1
ATOM 797 C CA . VAL A 1 99 ? 4.184 -17.422 -21.312 1 98.69 99 VAL A CA 1
ATOM 798 C C . VAL A 1 99 ? 4.047 -17.672 -22.812 1 98.69 99 VAL A C 1
ATOM 800 O O . VAL A 1 99 ? 4.914 -17.266 -23.594 1 98.69 99 VAL A O 1
ATOM 803 N N . ARG A 1 100 ? 2.982 -18.406 -23.172 1 98 100 ARG A N 1
ATOM 804 C CA . ARG A 1 100 ? 2.627 -18.594 -24.578 1 98 100 ARG A CA 1
ATOM 805 C C . ARG A 1 100 ? 1.129 -18.406 -24.797 1 98 100 ARG A C 1
ATOM 807 O O . ARG A 1 100 ? 0.327 -18.672 -23.891 1 98 100 ARG A O 1
ATOM 814 N N . ARG A 1 101 ? 0.841 -17.906 -25.953 1 96 101 ARG A N 1
ATOM 815 C CA . ARG A 1 101 ? -0.558 -17.797 -26.359 1 96 101 ARG A CA 1
ATOM 816 C C . ARG A 1 101 ? -0.992 -19 -27.172 1 96 101 ARG A C 1
ATOM 818 O O . ARG A 1 101 ? -0.234 -19.5 -28 1 96 101 ARG A O 1
ATOM 825 N N . GLU A 1 102 ? -2.115 -19.422 -26.812 1 95.19 102 GLU A N 1
ATOM 826 C CA . GLU A 1 102 ? -2.701 -20.531 -27.547 1 95.19 102 GLU A CA 1
ATOM 827 C C . GLU A 1 102 ? -4.176 -20.266 -27.859 1 95.19 102 GLU A C 1
ATOM 829 O O . GLU A 1 102 ? -4.867 -19.609 -27.078 1 95.19 102 GLU A O 1
ATOM 834 N N . PRO A 1 103 ? -4.598 -20.75 -29.016 1 93.12 103 PRO A N 1
ATOM 835 C CA . PRO A 1 103 ? -6.031 -20.625 -29.297 1 93.12 103 PRO A CA 1
ATOM 836 C C . PRO A 1 103 ? -6.898 -21.359 -28.266 1 93.12 103 PRO A C 1
ATOM 838 O O . PRO A 1 103 ? -6.52 -22.438 -27.797 1 93.12 103 PRO A O 1
ATOM 841 N N . ASP A 1 104 ? -8.023 -20.734 -27.938 1 91.94 104 ASP A N 1
ATOM 842 C CA . ASP A 1 104 ? -8.984 -21.391 -27.062 1 91.94 104 ASP A CA 1
ATOM 843 C C . ASP A 1 104 ? -9.789 -22.453 -27.812 1 91.94 104 ASP A C 1
ATOM 845 O O . ASP A 1 104 ? -10.5 -22.125 -28.766 1 91.94 104 ASP A O 1
ATOM 849 N N . PRO A 1 105 ? -9.648 -23.578 -27.391 1 90.12 105 PRO A N 1
ATOM 850 C CA . PRO A 1 105 ? -10.391 -24.625 -28.109 1 90.12 105 PRO A CA 1
ATOM 851 C C . PRO A 1 105 ? -11.906 -24.484 -27.953 1 90.12 105 PRO A C 1
ATOM 853 O O . PRO A 1 105 ? -12.664 -25 -28.781 1 90.12 105 PRO A O 1
ATOM 856 N N . ASN A 1 106 ? -12.375 -23.812 -27 1 90.69 106 ASN A N 1
ATOM 857 C CA . ASN A 1 106 ? -13.789 -23.688 -26.703 1 90.69 106 ASN A CA 1
ATOM 858 C C . ASN A 1 106 ? -14.352 -22.344 -27.188 1 90.69 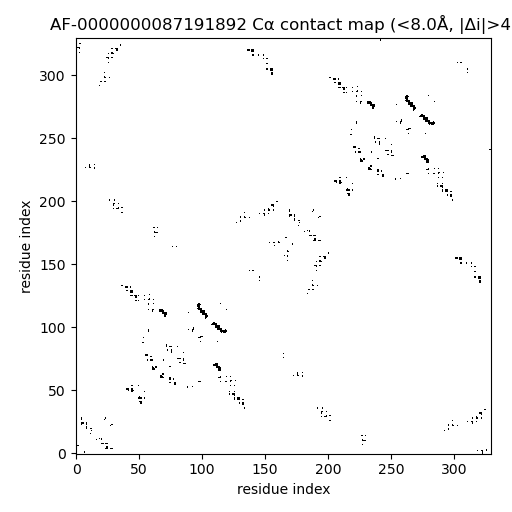106 ASN A C 1
ATOM 860 O O . ASN A 1 106 ? -15.523 -22.047 -26.953 1 90.69 106 ASN A O 1
ATOM 864 N N . ASP A 1 107 ? -13.531 -21.625 -27.641 1 87.5 107 ASP A N 1
ATOM 865 C CA . ASP A 1 107 ? -13.93 -20.328 -28.172 1 87.5 107 ASP A CA 1
ATOM 866 C C . ASP A 1 107 ? -13.117 -19.969 -29.422 1 87.5 107 ASP A C 1
ATOM 868 O O . ASP A 1 107 ? -11.945 -19.594 -29.312 1 87.5 107 ASP A O 1
ATOM 872 N N . ARG A 1 108 ? -13.773 -20.016 -30.656 1 85.69 108 ARG A N 1
ATOM 873 C CA . ARG A 1 108 ? -13.086 -19.828 -31.938 1 85.69 108 ARG A CA 1
ATOM 874 C C . ARG A 1 108 ? -12.305 -18.516 -31.953 1 85.69 108 ARG A C 1
ATOM 876 O O . ARG A 1 108 ? -11.258 -18.422 -32.594 1 85.69 108 ARG A O 1
ATOM 883 N N . ARG A 1 109 ? -12.742 -17.562 -31.188 1 85.94 109 ARG A N 1
ATOM 884 C CA . ARG A 1 109 ? -12.094 -16.25 -31.219 1 85.94 109 ARG A CA 1
ATOM 885 C C . ARG A 1 109 ? -11.305 -16 -29.922 1 85.94 109 ARG A C 1
ATOM 887 O O . ARG A 1 109 ? -10.719 -14.938 -29.75 1 85.94 109 ARG A O 1
ATOM 894 N N . GLY A 1 110 ? -11.32 -17.047 -29.203 1 91.88 110 GLY A N 1
ATOM 895 C CA . GLY A 1 110 ? -10.711 -16.875 -27.906 1 91.88 110 GLY A CA 1
ATOM 896 C C . GLY A 1 110 ? -9.25 -17.281 -27.875 1 91.88 110 GLY A C 1
ATOM 897 O O . GLY A 1 110 ? -8.789 -18.031 -28.734 1 91.88 110 GLY A O 1
ATOM 898 N N . VAL A 1 111 ? -8.516 -16.625 -26.984 1 94.56 111 VAL A N 1
ATOM 899 C CA . VAL A 1 111 ? -7.113 -16.969 -26.781 1 94.56 111 VAL A CA 1
ATOM 900 C C . VAL A 1 111 ? -6.883 -17.328 -25.312 1 94.56 111 VAL A C 1
ATOM 902 O O . VAL A 1 111 ? -7.547 -16.781 -24.422 1 94.56 111 VAL A O 1
ATOM 905 N N . LEU A 1 112 ? -6.004 -18.312 -25.125 1 97.25 112 LEU A N 1
ATOM 906 C CA . LEU A 1 112 ? -5.562 -18.672 -23.781 1 97.25 112 LEU A CA 1
ATOM 907 C C . LEU A 1 112 ? -4.086 -18.344 -23.594 1 97.25 112 LEU A C 1
ATOM 909 O O . LEU A 1 112 ? -3.297 -18.422 -24.531 1 97.25 112 LEU A O 1
ATOM 913 N N . VAL A 1 113 ? -3.805 -17.844 -22.406 1 98.06 113 VAL A N 1
ATOM 914 C CA . VAL A 1 113 ? -2.426 -17.609 -21.984 1 98.06 113 VAL A CA 1
ATOM 915 C C . VAL A 1 113 ? -1.949 -18.75 -21.094 1 98.06 113 VAL A C 1
ATOM 917 O O . VAL A 1 113 ? -2.59 -19.062 -20.094 1 98.06 113 VAL A O 1
ATOM 920 N N . ARG A 1 114 ? -0.837 -19.359 -21.484 1 98.12 114 ARG A N 1
ATOM 921 C CA . ARG A 1 114 ? -0.345 -20.516 -20.75 1 98.12 114 ARG A CA 1
ATOM 922 C C . ARG A 1 114 ? 1.067 -20.281 -20.219 1 98.12 114 ARG A C 1
ATOM 924 O O . ARG A 1 114 ? 1.901 -19.703 -20.922 1 98.12 114 ARG A O 1
ATOM 931 N N . LEU A 1 115 ? 1.259 -20.797 -19.031 1 97.94 115 LEU A N 1
ATOM 932 C CA . LEU A 1 115 ? 2.576 -20.719 -18.406 1 97.94 115 LEU A CA 1
ATOM 933 C C . LEU A 1 115 ? 3.547 -21.688 -19.078 1 97.94 115 LEU A C 1
ATOM 935 O O . LEU A 1 115 ? 3.203 -22.844 -19.328 1 97.94 115 LEU A O 1
ATOM 939 N N . THR A 1 116 ? 4.746 -21.188 -19.5 1 98.31 116 THR A N 1
ATOM 940 C CA . THR A 1 116 ? 5.789 -22.078 -19.969 1 98.31 116 THR A CA 1
ATOM 941 C C . THR A 1 116 ? 6.512 -22.734 -18.797 1 98.31 116 THR A C 1
ATOM 943 O O . THR A 1 116 ? 6.297 -22.375 -17.641 1 98.31 116 THR A O 1
ATOM 946 N N . GLU A 1 117 ? 7.383 -23.734 -19.094 1 98 117 GLU A N 1
ATOM 947 C CA . GLU A 1 117 ? 8.18 -24.359 -18.047 1 98 117 GLU A CA 1
ATOM 948 C C . GLU A 1 117 ? 9.094 -23.344 -17.359 1 98 117 GLU A C 1
ATOM 950 O O . GLU A 1 117 ? 9.219 -23.344 -16.141 1 98 117 GLU A O 1
ATOM 955 N N . GLU A 1 118 ? 9.656 -22.531 -18.172 1 97.62 118 GLU A N 1
ATOM 956 C CA . GLU A 1 118 ? 10.516 -21.484 -17.609 1 97.62 118 GLU A CA 1
ATOM 957 C C . GLU A 1 118 ? 9.719 -20.516 -16.75 1 97.62 118 GLU A C 1
ATOM 959 O O . GLU A 1 118 ? 10.164 -20.125 -15.672 1 97.62 118 GLU A O 1
ATOM 964 N N . GLY A 1 119 ? 8.539 -20.094 -17.266 1 98 119 GLY A N 1
ATOM 965 C CA . GLY A 1 119 ? 7.672 -19.234 -16.484 1 98 119 GLY A CA 1
ATOM 966 C C . GLY A 1 119 ? 7.27 -19.844 -15.156 1 98 119 GLY A C 1
ATOM 967 O O . GLY A 1 119 ? 7.242 -19.156 -14.141 1 98 119 GLY A O 1
ATOM 968 N N . ARG A 1 120 ? 7 -21.062 -15.195 1 97.88 120 ARG A N 1
ATOM 969 C CA . ARG A 1 120 ? 6.613 -21.781 -13.992 1 97.88 120 ARG A CA 1
ATOM 970 C C . ARG A 1 120 ? 7.75 -21.797 -12.977 1 97.88 120 ARG A C 1
ATOM 972 O O . ARG A 1 120 ? 7.535 -21.516 -11.797 1 97.88 120 ARG A O 1
ATOM 979 N N . ASP A 1 121 ? 8.945 -22.125 -13.414 1 97.19 121 ASP A N 1
ATOM 980 C CA . ASP A 1 121 ? 10.109 -22.188 -12.531 1 97.19 121 ASP A CA 1
ATOM 981 C C . ASP A 1 121 ? 10.391 -20.828 -11.891 1 97.19 121 ASP A C 1
ATOM 983 O O . ASP A 1 121 ? 10.648 -20.75 -10.688 1 97.19 121 ASP A O 1
ATOM 987 N N . ARG A 1 122 ? 10.266 -19.812 -12.68 1 96.69 122 ARG A N 1
ATOM 988 C CA . ARG A 1 122 ? 10.516 -18.469 -12.172 1 96.69 122 ARG A CA 1
ATOM 989 C C . ARG A 1 122 ? 9.461 -18.062 -11.148 1 96.69 122 ARG A C 1
ATOM 991 O O . ARG A 1 122 ? 9.789 -17.469 -10.117 1 96.69 122 ARG A O 1
ATOM 998 N N . ALA A 1 123 ? 8.242 -18.344 -11.461 1 96.44 123 ALA A N 1
ATOM 999 C CA . ALA A 1 123 ? 7.148 -18.047 -10.531 1 96.44 123 ALA A CA 1
ATOM 1000 C C . ALA A 1 123 ? 7.344 -18.766 -9.203 1 96.44 123 ALA A C 1
ATOM 1002 O O . ALA A 1 123 ? 7.168 -18.172 -8.133 1 96.44 123 ALA A O 1
ATOM 1003 N N . ASP A 1 124 ? 7.746 -20 -9.312 1 97.31 124 ASP A N 1
ATOM 1004 C CA . ASP A 1 124 ? 7.918 -20.812 -8.117 1 97.31 124 ASP A CA 1
ATOM 1005 C C . ASP A 1 124 ? 9.062 -20.297 -7.246 1 97.31 124 ASP A C 1
ATOM 1007 O O . ASP A 1 124 ? 8.922 -20.188 -6.023 1 97.31 124 ASP A O 1
ATOM 1011 N N . GLU A 1 125 ? 10.117 -20 -7.879 1 96.81 125 GLU A N 1
ATOM 1012 C CA . GLU A 1 125 ? 11.273 -19.484 -7.152 1 96.81 125 GLU A CA 1
ATOM 1013 C C . GLU A 1 125 ? 10.977 -18.125 -6.523 1 96.81 125 GLU A C 1
ATOM 1015 O O . GLU A 1 125 ? 11.328 -17.875 -5.371 1 96.81 125 GLU A O 1
ATOM 1020 N N . ALA A 1 126 ? 10.359 -17.281 -7.289 1 96.62 126 ALA A N 1
ATOM 1021 C CA . ALA A 1 126 ? 10.023 -15.953 -6.793 1 96.62 126 ALA A CA 1
ATOM 1022 C C . ALA A 1 126 ? 9.055 -16.031 -5.617 1 96.62 126 ALA A C 1
ATOM 1024 O O . ALA A 1 126 ? 9.18 -15.281 -4.648 1 96.62 126 ALA A O 1
ATOM 1025 N N . LEU A 1 127 ? 8.07 -16.969 -5.707 1 97 127 LEU A N 1
ATOM 1026 C CA . LEU A 1 127 ? 7.117 -17.172 -4.621 1 97 127 LEU A CA 1
ATOM 1027 C C . LEU A 1 127 ? 7.836 -17.594 -3.342 1 97 127 LEU A C 1
ATOM 1029 O O . LEU A 1 127 ? 7.539 -17.078 -2.262 1 97 127 LEU A O 1
ATOM 1033 N N . ALA A 1 128 ? 8.766 -18.516 -3.479 1 96.56 128 ALA A N 1
ATOM 1034 C CA . ALA A 1 128 ? 9.531 -18.969 -2.32 1 96.56 128 ALA A CA 1
ATOM 1035 C C . ALA A 1 128 ? 10.289 -17.812 -1.679 1 96.56 128 ALA A C 1
ATOM 1037 O O . ALA A 1 128 ? 10.297 -17.672 -0.454 1 96.56 128 ALA A O 1
ATOM 1038 N N . GLY A 1 129 ? 10.969 -17.016 -2.518 1 95.31 129 GLY A N 1
ATOM 1039 C CA . GLY A 1 129 ? 11.68 -15.852 -2.025 1 95.31 129 GLY A CA 1
ATOM 1040 C C . GLY A 1 129 ? 10.766 -14.844 -1.341 1 95.31 129 GLY A C 1
ATOM 1041 O O . GLY A 1 129 ? 11.109 -14.312 -0.282 1 95.31 129 GLY A O 1
ATOM 1042 N N . LEU A 1 130 ? 9.602 -14.602 -1.915 1 96.06 130 LEU A N 1
ATOM 1043 C CA . LEU A 1 130 ? 8.617 -13.688 -1.347 1 96.06 130 LEU A CA 1
ATOM 1044 C C . LEU A 1 130 ? 8.172 -14.156 0.034 1 96.06 130 LEU A C 1
ATOM 1046 O O . LEU A 1 130 ? 8.141 -13.367 0.982 1 96.06 130 LEU A O 1
ATOM 1050 N N . LEU A 1 131 ? 7.871 -15.445 0.147 1 96.81 131 LEU A N 1
ATOM 1051 C CA . LEU A 1 131 ? 7.367 -16 1.397 1 96.81 131 LEU A CA 1
ATOM 1052 C C . LEU A 1 131 ? 8.422 -15.906 2.498 1 96.81 131 LEU A C 1
ATOM 1054 O O . LEU A 1 131 ? 8.086 -15.656 3.66 1 96.81 131 LEU A O 1
ATOM 1058 N N . ALA A 1 132 ? 9.648 -16.078 2.158 1 94.94 132 ALA A N 1
ATOM 1059 C CA . ALA A 1 132 ? 10.727 -15.938 3.135 1 94.94 132 ALA A CA 1
ATOM 1060 C C . ALA A 1 132 ? 10.781 -14.516 3.676 1 94.94 132 ALA A C 1
ATOM 1062 O O . ALA A 1 132 ? 10.898 -14.305 4.887 1 94.94 132 ALA A O 1
ATOM 1063 N N . GLN A 1 133 ? 10.703 -13.547 2.783 1 93.88 133 GLN A N 1
ATOM 1064 C CA . GLN A 1 133 ? 10.711 -12.141 3.184 1 93.88 133 GLN A CA 1
ATOM 1065 C C . GLN A 1 133 ? 9.5 -11.812 4.051 1 93.88 133 GLN A C 1
ATOM 1067 O O . GLN A 1 133 ? 9.633 -11.133 5.07 1 93.88 133 GLN A O 1
ATOM 1072 N N . GLU A 1 134 ? 8.375 -12.289 3.656 1 95.31 134 GLU A N 1
ATOM 1073 C CA . GLU A 1 134 ? 7.141 -11.977 4.371 1 95.31 134 GLU A CA 1
ATOM 1074 C C . GLU A 1 134 ? 7.117 -12.641 5.746 1 95.31 134 GLU A C 1
ATOM 1076 O O . GLU A 1 134 ? 6.613 -12.062 6.711 1 95.31 134 GLU A O 1
ATOM 1081 N N . ARG A 1 135 ? 7.668 -13.844 5.852 1 95.31 135 ARG A N 1
ATOM 1082 C CA . ARG A 1 135 ? 7.773 -14.516 7.141 1 95.31 135 ARG A CA 1
ATOM 1083 C C . ARG A 1 135 ? 8.633 -13.711 8.109 1 95.31 135 ARG A C 1
ATOM 1085 O O . ARG A 1 135 ? 8.328 -13.641 9.305 1 95.31 135 ARG A O 1
ATOM 1092 N N . ALA A 1 136 ? 9.688 -13.148 7.582 1 93.5 136 ALA A N 1
ATOM 1093 C CA . ALA A 1 136 ? 10.57 -12.336 8.414 1 93.5 136 ALA A CA 1
ATOM 1094 C C . ALA A 1 136 ? 9.844 -11.117 8.969 1 93.5 136 ALA A C 1
ATOM 1096 O O . ALA A 1 136 ? 10.023 -10.758 10.133 1 93.5 136 ALA A O 1
ATOM 1097 N N . ILE A 1 137 ? 9 -10.508 8.195 1 92.56 137 ILE A N 1
ATOM 1098 C CA . ILE A 1 137 ? 8.234 -9.336 8.602 1 92.56 137 ILE A CA 1
ATOM 1099 C C . ILE A 1 137 ? 7.227 -9.727 9.68 1 92.56 137 ILE A C 1
ATOM 1101 O O . ILE A 1 137 ? 7.066 -9.016 10.68 1 92.56 137 ILE A O 1
ATOM 1105 N N . LEU A 1 138 ? 6.59 -10.859 9.562 1 96.31 138 LEU A N 1
ATOM 1106 C CA . LEU A 1 138 ? 5.516 -11.273 10.461 1 96.31 138 LEU A CA 1
ATOM 1107 C C . LEU A 1 138 ? 6.082 -11.844 11.75 1 96.31 138 LEU A C 1
ATOM 1109 O O . LEU A 1 138 ? 5.34 -12.078 12.711 1 96.31 138 LEU A O 1
ATOM 1113 N N . ALA A 1 139 ? 7.395 -12.102 11.734 1 94.56 139 ALA A N 1
ATOM 1114 C CA . ALA A 1 139 ? 8.031 -12.711 12.906 1 94.56 139 ALA A CA 1
ATOM 1115 C C . ALA A 1 139 ? 7.859 -11.828 14.141 1 94.56 139 ALA A C 1
ATOM 1117 O O . ALA A 1 139 ? 8.039 -12.297 15.266 1 94.56 139 ALA A O 1
ATOM 1118 N N . GLU A 1 140 ? 7.469 -10.562 13.984 1 92.81 140 GLU A N 1
ATOM 1119 C CA . GLU A 1 140 ? 7.238 -9.625 15.078 1 92.81 140 GLU A CA 1
ATOM 1120 C C . GLU A 1 140 ? 5.949 -9.953 15.828 1 92.81 140 GLU A C 1
ATOM 1122 O O . GLU A 1 140 ? 5.711 -9.43 16.922 1 92.81 140 GLU A O 1
ATOM 1127 N N . LEU A 1 141 ? 5.129 -10.781 15.289 1 96.94 141 LEU A N 1
ATOM 1128 C CA . LEU A 1 141 ? 3.842 -11.141 15.875 1 96.94 141 LEU A CA 1
ATOM 1129 C C . LEU A 1 141 ? 3.809 -12.609 16.266 1 96.94 141 LEU A C 1
ATOM 1131 O O . LEU A 1 141 ? 4.387 -13.453 15.578 1 96.94 141 LEU A O 1
ATOM 1135 N N . SER A 1 142 ? 3.115 -12.93 17.391 1 97.25 142 SER A N 1
ATOM 1136 C CA . SER A 1 142 ? 2.822 -14.328 17.719 1 97.25 142 SER A CA 1
ATOM 1137 C C . SER A 1 142 ? 1.848 -14.938 16.719 1 97.25 142 SER A C 1
ATOM 1139 O O . SER A 1 142 ? 1.195 -14.219 15.969 1 97.25 142 SER A O 1
ATOM 1141 N N . THR A 1 143 ? 1.794 -16.266 16.719 1 96.31 143 THR A N 1
ATOM 1142 C CA . THR A 1 143 ? 0.863 -16.969 15.836 1 96.31 143 THR A CA 1
ATOM 1143 C C . THR A 1 143 ? -0.568 -16.5 16.078 1 96.31 143 THR A C 1
ATOM 1145 O O . THR A 1 143 ? -1.323 -16.266 15.141 1 96.31 143 THR A O 1
ATOM 1148 N N . ALA A 1 144 ? -0.91 -16.297 17.312 1 97.19 144 ALA A N 1
ATOM 1149 C CA . ALA A 1 144 ? -2.256 -15.859 17.672 1 97.19 144 ALA A CA 1
ATOM 1150 C C . ALA A 1 144 ? -2.521 -14.445 17.156 1 97.19 144 ALA A C 1
ATOM 1152 O O . ALA A 1 144 ? -3.615 -14.148 16.672 1 97.19 144 ALA A O 1
ATOM 1153 N N . GLN A 1 145 ? -1.552 -13.602 17.281 1 97.69 145 GLN A N 1
ATOM 1154 C CA . GLN A 1 145 ? -1.669 -12.227 16.797 1 97.69 145 GLN A CA 1
ATOM 1155 C C . GLN A 1 145 ? -1.824 -12.188 15.281 1 97.69 145 GLN A C 1
ATOM 1157 O O . GLN A 1 145 ? -2.57 -11.367 14.75 1 97.69 145 GLN A O 1
ATOM 1162 N N . ARG A 1 146 ? -1.112 -13.047 14.594 1 97.62 146 ARG A N 1
ATOM 1163 C CA . ARG A 1 146 ? -1.226 -13.125 13.141 1 97.62 146 ARG A CA 1
ATOM 1164 C C . ARG A 1 146 ? -2.637 -13.516 12.719 1 97.62 146 ARG A C 1
ATOM 1166 O O . ARG A 1 146 ? -3.191 -12.953 11.773 1 97.62 146 ARG A O 1
ATOM 1173 N N . VAL A 1 147 ? -3.178 -14.492 13.398 1 97.06 147 VAL A N 1
ATOM 1174 C CA . VAL A 1 147 ? -4.527 -14.953 13.102 1 97.06 147 VAL A CA 1
ATOM 1175 C C . VAL A 1 147 ? -5.527 -13.82 13.312 1 97.06 147 VAL A C 1
ATOM 1177 O O . VAL A 1 147 ? -6.402 -13.586 12.484 1 97.06 147 VAL A O 1
ATOM 1180 N N . GLU A 1 148 ? -5.367 -13.094 14.367 1 97.31 148 GLU A N 1
ATOM 1181 C CA . GLU A 1 148 ? -6.242 -11.969 14.688 1 97.31 148 GLU A CA 1
ATOM 1182 C C . GLU A 1 148 ? -6.113 -10.859 13.641 1 97.31 148 GLU A C 1
ATOM 1184 O O . GLU A 1 148 ? -7.117 -10.32 13.18 1 97.31 148 GLU A O 1
ATOM 1189 N N . LEU A 1 149 ? -4.898 -10.555 13.305 1 97.94 149 LEU A N 1
ATOM 1190 C CA . LEU A 1 149 ? -4.645 -9.523 12.305 1 97.94 149 LEU A CA 1
ATOM 1191 C C . LEU A 1 149 ? -5.27 -9.898 10.969 1 97.94 149 LEU A C 1
ATOM 1193 O O . LEU A 1 149 ? -5.934 -9.078 10.336 1 97.94 149 LEU A O 1
ATOM 1197 N N . ALA A 1 150 ? -5.113 -11.141 10.562 1 97.12 150 ALA A N 1
ATOM 1198 C CA . ALA A 1 150 ? -5.691 -11.633 9.312 1 97.12 150 ALA A CA 1
ATOM 1199 C C . ALA A 1 150 ? -7.211 -11.492 9.32 1 97.12 150 ALA A C 1
ATOM 1201 O O . ALA A 1 150 ? -7.812 -11.078 8.328 1 97.12 150 ALA A O 1
ATOM 1202 N N . ALA A 1 151 ? -7.805 -11.805 10.422 1 96.94 151 ALA A N 1
ATOM 1203 C CA . ALA A 1 151 ? -9.258 -11.758 10.531 1 96.94 151 ALA A CA 1
ATOM 1204 C C . ALA A 1 151 ? -9.766 -10.32 10.414 1 96.94 151 ALA A C 1
ATOM 1206 O O . ALA A 1 151 ? -10.766 -10.062 9.742 1 96.94 151 ALA A O 1
ATOM 1207 N N . LEU A 1 152 ? -9.133 -9.398 11.086 1 97.38 152 LEU A N 1
ATOM 1208 C CA . LEU A 1 152 ? -9.523 -7.996 11.047 1 97.38 152 LEU A CA 1
ATOM 1209 C C . LEU A 1 152 ? -9.344 -7.426 9.641 1 97.38 152 LEU A C 1
ATOM 1211 O O . LEU A 1 152 ? -10.203 -6.699 9.141 1 97.38 152 LEU A O 1
ATOM 1215 N N . LEU A 1 153 ? -8.227 -7.762 9 1 96.88 153 LEU A N 1
ATOM 1216 C CA . LEU A 1 153 ? -7.965 -7.289 7.641 1 96.88 153 LEU A CA 1
ATOM 1217 C C . LEU A 1 153 ? -8.969 -7.887 6.656 1 96.88 153 LEU A C 1
ATOM 1219 O O . LEU A 1 153 ? -9.375 -7.219 5.703 1 96.88 153 LEU A O 1
ATOM 1223 N N . ARG A 1 154 ? -9.328 -9.141 6.855 1 95.31 154 ARG A N 1
ATOM 1224 C CA . ARG A 1 154 ? -10.336 -9.781 6.016 1 95.31 154 ARG A CA 1
ATOM 1225 C C . ARG A 1 154 ? -11.656 -9.016 6.055 1 95.31 154 ARG A C 1
ATOM 1227 O O . ARG A 1 154 ? -12.281 -8.797 5.02 1 95.31 154 ARG A O 1
ATOM 1234 N N . GLN A 1 155 ? -12.047 -8.578 7.191 1 94.5 155 GLN A N 1
ATOM 1235 C CA . GLN A 1 155 ? -13.273 -7.805 7.34 1 94.5 155 GLN A CA 1
ATOM 1236 C C . GLN A 1 155 ? -13.18 -6.484 6.586 1 94.5 155 GLN A C 1
ATOM 1238 O O . GLN A 1 155 ? -14.156 -6.047 5.965 1 94.5 155 GLN A O 1
ATOM 1243 N N . LEU A 1 156 ? -12.07 -5.852 6.602 1 92.88 156 LEU A N 1
ATOM 1244 C CA . LEU A 1 156 ? -11.883 -4.547 5.977 1 92.88 156 LEU A CA 1
ATOM 1245 C C . LEU A 1 156 ? -11.812 -4.676 4.457 1 92.88 156 LEU A C 1
ATOM 1247 O O . LEU A 1 156 ? -12.25 -3.775 3.734 1 92.88 156 LEU A O 1
ATOM 1251 N N . THR A 1 157 ? -11.219 -5.809 3.957 1 90.81 157 THR A N 1
ATOM 1252 C CA . THR A 1 157 ? -11 -5.949 2.521 1 90.81 157 THR A CA 1
ATOM 1253 C C . THR A 1 157 ? -12.234 -6.543 1.843 1 90.81 157 THR A C 1
ATOM 1255 O O . THR A 1 157 ? -12.383 -6.441 0.623 1 90.81 157 THR A O 1
ATOM 1258 N N . ALA A 1 158 ? -13.102 -7.137 2.547 1 86.94 158 ALA A N 1
ATOM 1259 C CA . ALA A 1 158 ? -14.227 -7.906 2.029 1 86.94 158 ALA A CA 1
ATOM 1260 C C . ALA A 1 158 ? -15.094 -7.055 1.104 1 86.94 158 ALA A C 1
ATOM 1262 O O . ALA A 1 158 ? -15.469 -7.492 0.013 1 86.94 158 ALA A O 1
ATOM 1263 N N . PRO A 1 159 ? -15.352 -5.805 1.481 1 81.75 159 PRO A N 1
ATOM 1264 C CA . PRO A 1 159 ? -16.219 -5.008 0.617 1 81.75 159 PRO A CA 1
ATOM 1265 C C . PRO A 1 159 ? -15.602 -4.719 -0.746 1 81.75 159 PRO A C 1
ATOM 1267 O O . PRO A 1 159 ? -16.312 -4.387 -1.698 1 81.75 159 PRO A O 1
ATOM 1270 N N . PHE A 1 160 ? -14.328 -4.754 -0.881 1 78.88 160 PHE A N 1
ATOM 1271 C CA . PHE A 1 160 ? -13.633 -4.418 -2.117 1 78.88 160 PHE A CA 1
ATOM 1272 C C . PHE A 1 160 ? -13.5 -5.641 -3.018 1 78.88 160 PHE A C 1
ATOM 1274 O O . PHE A 1 160 ? -13.258 -5.512 -4.219 1 78.88 160 PHE A O 1
ATOM 1281 N N . ASP A 1 161 ? -13.312 -6.77 -2.436 1 71.94 161 ASP A N 1
ATOM 1282 C CA . ASP A 1 161 ? -13.172 -8.008 -3.197 1 71.94 161 ASP A CA 1
ATOM 1283 C C . ASP A 1 161 ? -14.43 -8.297 -4.008 1 71.94 161 ASP A C 1
ATOM 1285 O O . ASP A 1 161 ? -14.359 -8.914 -5.074 1 71.94 161 ASP A O 1
ATOM 1289 N N . ASN A 1 162 ? -15.617 -7.949 -3.455 1 56.84 162 ASN A N 1
ATOM 1290 C CA . ASN A 1 162 ? -16.859 -8.266 -4.152 1 56.84 162 ASN A CA 1
ATOM 1291 C C . ASN A 1 162 ? -17.156 -7.238 -5.242 1 56.84 162 ASN A C 1
ATOM 1293 O O . ASN A 1 162 ? -18.234 -7.266 -5.84 1 56.84 162 ASN A O 1
ATOM 1297 N N . VAL A 1 163 ? -16.469 -6.133 -5.258 1 48.72 163 VAL A N 1
ATOM 1298 C CA . VAL A 1 163 ? -16.844 -5.203 -6.316 1 48.72 163 VAL A CA 1
ATOM 1299 C C . VAL A 1 163 ? -16.172 -5.613 -7.629 1 48.72 163 VAL A C 1
ATOM 1301 O O . VAL A 1 163 ? -14.961 -5.824 -7.676 1 48.72 163 VAL A O 1
ATOM 1304 N N . PRO A 1 164 ? -16.953 -6.156 -8.516 1 43.16 164 PRO A N 1
ATOM 1305 C CA . PRO A 1 164 ? -16.406 -6.441 -9.844 1 43.16 164 PRO A CA 1
ATOM 1306 C C . PRO A 1 164 ? -15.406 -5.387 -10.305 1 43.16 164 PRO A C 1
ATOM 1308 O O . PRO A 1 164 ? -15.57 -4.199 -10.016 1 43.16 164 PRO A O 1
ATOM 1311 N N . GLY A 1 165 ? -14.039 -5.535 -10.344 1 33.03 165 GLY A N 1
ATOM 1312 C CA . GLY A 1 165 ? -13.141 -4.59 -10.992 1 33.03 165 GLY A CA 1
ATOM 1313 C C . GLY A 1 165 ? -13.805 -3.805 -12.102 1 33.03 165 GLY A C 1
ATOM 1314 O O . GLY A 1 165 ? -14.82 -4.238 -12.656 1 33.03 165 GLY A O 1
ATOM 1315 N N . MET B 1 1 ? -17.172 -14.562 5.559 1 71.5 1 MET B N 1
ATOM 1316 C CA . MET B 1 1 ? -17.297 -14.617 4.105 1 71.5 1 MET B CA 1
ATOM 1317 C C . MET B 1 1 ? -15.914 -14.742 3.455 1 71.5 1 MET B C 1
ATOM 1319 O O . MET B 1 1 ? -14.945 -14.164 3.934 1 71.5 1 MET B O 1
ATOM 1323 N N . GLU B 1 2 ? -15.695 -15.648 2.59 1 84.38 2 GLU B N 1
ATOM 1324 C CA . GLU B 1 2 ? -14.453 -15.922 1.865 1 84.38 2 GLU B CA 1
ATOM 1325 C C . GLU B 1 2 ? -14.078 -14.75 0.958 1 84.38 2 GLU B C 1
ATOM 1327 O O . GLU B 1 2 ? -14.945 -14.156 0.313 1 84.38 2 GLU B O 1
ATOM 1332 N N . ASP B 1 3 ? -12.82 -14.266 1.134 1 87.38 3 ASP B N 1
ATOM 1333 C CA . ASP B 1 3 ? -12.375 -13.188 0.253 1 87.38 3 ASP B CA 1
ATOM 1334 C C . ASP B 1 3 ? -11.367 -13.703 -0.777 1 87.38 3 ASP B C 1
ATOM 1336 O O . ASP B 1 3 ? -11.125 -14.906 -0.861 1 87.38 3 ASP B O 1
ATOM 1340 N N . GLU B 1 4 ? -10.906 -12.828 -1.589 1 87.5 4 GLU B N 1
ATOM 1341 C CA . GLU B 1 4 ? -10 -13.188 -2.676 1 87.5 4 GLU B CA 1
ATOM 1342 C C . GLU B 1 4 ? -8.711 -13.805 -2.139 1 87.5 4 GLU B C 1
ATOM 1344 O O . GLU B 1 4 ? -8.156 -14.719 -2.754 1 87.5 4 GLU B O 1
ATOM 1349 N N . VAL B 1 5 ? -8.234 -13.359 -1.007 1 92.31 5 VAL B N 1
ATOM 1350 C CA . VAL B 1 5 ? -7 -13.867 -0.428 1 92.31 5 VAL B CA 1
ATOM 1351 C C . VAL B 1 5 ? -7.203 -15.312 0.032 1 92.31 5 VAL B C 1
ATOM 1353 O O . VAL B 1 5 ? -6.301 -16.141 -0.083 1 92.31 5 VAL B O 1
ATOM 1356 N N . ASP B 1 6 ? -8.406 -15.609 0.564 1 92.81 6 ASP B N 1
ATOM 1357 C CA . ASP B 1 6 ? -8.703 -17 0.914 1 92.81 6 ASP B CA 1
ATOM 1358 C C . ASP B 1 6 ? -8.547 -17.922 -0.298 1 92.81 6 ASP B C 1
ATOM 13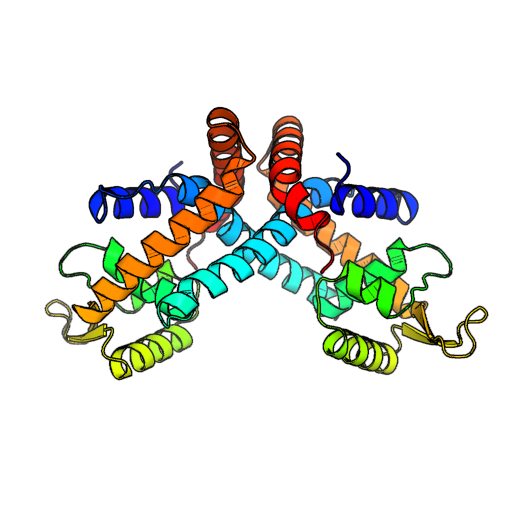60 O O . ASP B 1 6 ? -7.973 -19 -0.195 1 92.81 6 ASP B O 1
ATOM 1364 N N . ARG B 1 7 ? -9.062 -17.469 -1.42 1 91.38 7 ARG B N 1
ATOM 1365 C CA . ARG B 1 7 ? -8.984 -18.266 -2.646 1 91.38 7 ARG B CA 1
ATOM 1366 C C . ARG B 1 7 ? -7.535 -18.406 -3.107 1 91.38 7 ARG B C 1
ATOM 1368 O O . ARG B 1 7 ? -7.109 -19.484 -3.52 1 91.38 7 ARG B O 1
ATOM 1375 N N . LEU B 1 8 ? -6.824 -17.328 -3.027 1 92.88 8 LEU B N 1
ATOM 1376 C CA . LEU B 1 8 ? -5.414 -17.312 -3.402 1 92.88 8 LEU B CA 1
ATOM 1377 C C . LEU B 1 8 ? -4.609 -18.281 -2.527 1 92.88 8 LEU B C 1
ATOM 1379 O O . LEU B 1 8 ? -3.816 -19.062 -3.035 1 92.88 8 LEU B O 1
ATOM 1383 N N . VAL B 1 9 ? -4.832 -18.281 -1.273 1 95.88 9 VAL B N 1
ATOM 1384 C CA . VAL B 1 9 ? -4.105 -19.125 -0.331 1 95.88 9 VAL B CA 1
ATOM 1385 C C . VAL B 1 9 ? -4.461 -20.578 -0.569 1 95.88 9 VAL B C 1
AT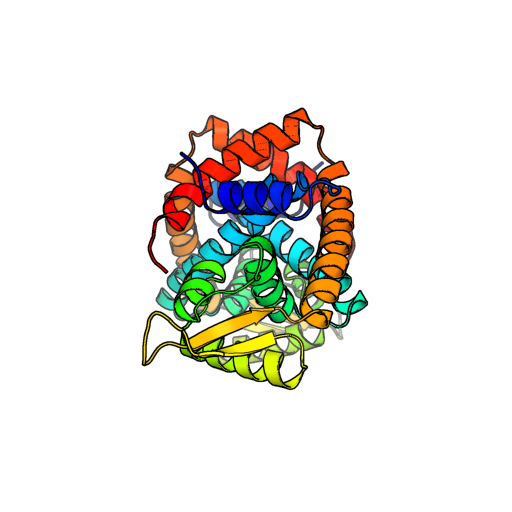OM 13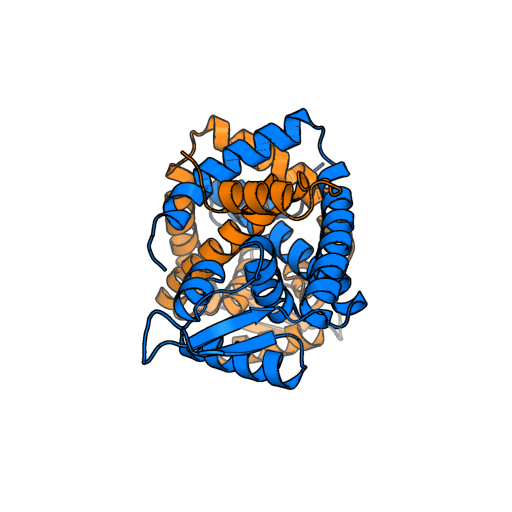87 O O . VAL B 1 9 ? -3.584 -21.453 -0.578 1 95.88 9 VAL B O 1
ATOM 1390 N N . ALA B 1 10 ? -5.734 -20.812 -0.795 1 95.81 10 ALA B N 1
ATOM 1391 C CA . ALA B 1 10 ? -6.168 -22.172 -1.084 1 95.81 10 ALA B CA 1
ATOM 1392 C C . ALA B 1 10 ? -5.508 -22.703 -2.354 1 95.81 10 ALA B C 1
ATOM 1394 O O . ALA B 1 10 ? -5.082 -23.859 -2.4 1 95.81 10 ALA B O 1
ATOM 1395 N N . ALA B 1 11 ? -5.441 -21.922 -3.336 1 95.88 11 ALA B N 1
ATOM 1396 C CA . ALA B 1 11 ? -4.816 -22.312 -4.598 1 95.88 11 ALA B CA 1
ATOM 1397 C C . ALA B 1 11 ? -3.342 -22.656 -4.395 1 95.88 11 ALA B C 1
ATOM 1399 O O . ALA B 1 11 ? -2.848 -23.641 -4.938 1 95.88 11 ALA B O 1
ATOM 1400 N N . TRP B 1 12 ? -2.639 -21.844 -3.631 1 96.88 12 TRP B N 1
ATOM 1401 C CA . TRP B 1 12 ? -1.221 -22.094 -3.402 1 96.88 12 TRP B CA 1
ATOM 1402 C C . TRP B 1 12 ? -1.019 -23.344 -2.553 1 96.88 12 TRP B C 1
ATOM 1404 O O . TRP B 1 12 ? -0.049 -24.078 -2.744 1 96.88 12 TRP B O 1
ATOM 1414 N N . ARG B 1 13 ? -1.899 -23.547 -1.587 1 96.81 13 ARG B N 1
ATOM 1415 C CA . ARG B 1 13 ? -1.806 -24.781 -0.796 1 96.81 13 ARG B CA 1
ATOM 1416 C C . ARG B 1 13 ? -1.956 -26.016 -1.678 1 96.81 13 ARG B C 1
ATOM 1418 O O . ARG B 1 13 ? -1.334 -27.047 -1.419 1 96.81 13 ARG B O 1
ATOM 1425 N N . ARG B 1 14 ? -2.695 -25.859 -2.756 1 96.62 14 ARG B N 1
ATOM 1426 C CA . ARG B 1 14 ? -2.885 -26.953 -3.705 1 96.62 14 ARG B CA 1
ATOM 1427 C C . ARG B 1 14 ? -1.677 -27.094 -4.625 1 96.62 14 ARG B C 1
ATOM 1429 O O . ARG B 1 14 ? -1.169 -28.203 -4.828 1 96.62 14 ARG B O 1
ATOM 1436 N N . GLU B 1 15 ? -1.159 -26 -5.133 1 96.12 15 GLU B N 1
ATOM 1437 C CA . GLU B 1 15 ? -0.147 -26.016 -6.188 1 96.12 15 GLU B CA 1
ATOM 1438 C C . GLU B 1 15 ? 1.254 -26.156 -5.602 1 96.12 15 GLU B C 1
ATOM 1440 O O . GLU B 1 15 ? 2.146 -26.719 -6.242 1 96.12 15 GLU B O 1
ATOM 1445 N N . ARG B 1 16 ? 1.439 -25.625 -4.434 1 96.75 16 ARG B N 1
ATOM 1446 C CA . ARG B 1 16 ? 2.73 -25.688 -3.758 1 96.75 16 ARG B CA 1
ATOM 1447 C C . ARG B 1 16 ? 2.561 -26.062 -2.287 1 96.75 16 ARG B C 1
ATOM 1449 O O . ARG B 1 16 ? 2.859 -25.266 -1.4 1 96.75 16 ARG B O 1
ATOM 1456 N N . PRO B 1 17 ? 2.111 -27.266 -2.002 1 96.19 17 PRO B N 1
ATOM 1457 C CA . PRO B 1 17 ? 1.875 -27.719 -0.628 1 96.19 17 PRO B CA 1
ATOM 1458 C C . PRO B 1 17 ? 3.152 -27.766 0.206 1 96.19 17 PRO B C 1
ATOM 1460 O O . PRO B 1 17 ? 3.09 -27.891 1.433 1 96.19 17 PRO B O 1
ATOM 1463 N N . ASP B 1 18 ? 4.301 -27.703 -0.413 1 96.19 18 ASP B N 1
ATOM 1464 C CA . ASP B 1 18 ? 5.598 -27.75 0.256 1 96.19 18 ASP B CA 1
ATOM 1465 C C . ASP B 1 18 ? 5.918 -26.406 0.927 1 96.19 18 ASP B C 1
ATOM 1467 O O . ASP B 1 18 ? 6.832 -26.328 1.751 1 96.19 18 ASP B O 1
ATOM 1471 N N . LEU B 1 19 ? 5.195 -25.359 0.595 1 96.19 19 LEU B N 1
ATOM 1472 C CA . LEU B 1 19 ? 5.492 -24.016 1.096 1 96.19 19 LEU B CA 1
ATOM 1473 C C . LEU B 1 19 ? 4.504 -23.609 2.182 1 96.19 19 LEU B C 1
ATOM 1475 O O . LEU B 1 19 ? 3.32 -23.953 2.107 1 96.19 19 LEU B O 1
ATOM 1479 N N . ASP B 1 20 ? 5.047 -22.891 3.201 1 96.25 20 ASP B N 1
ATOM 1480 C CA . ASP B 1 20 ? 4.18 -22.25 4.18 1 96.25 20 ASP B CA 1
ATOM 1481 C C . ASP B 1 20 ? 3.65 -20.922 3.654 1 96.25 20 ASP B C 1
ATOM 1483 O O . ASP B 1 20 ? 4.371 -19.922 3.637 1 96.25 20 ASP B O 1
ATOM 1487 N N . VAL B 1 21 ? 2.365 -20.875 3.301 1 96.94 21 VAL B N 1
ATOM 1488 C CA . VAL B 1 21 ? 1.806 -19.703 2.648 1 96.94 21 VAL B CA 1
ATOM 1489 C C . VAL B 1 21 ? 1.024 -18.875 3.666 1 96.94 21 VAL B C 1
ATOM 1491 O O . VAL B 1 21 ? 0.278 -17.969 3.293 1 96.94 21 VAL B O 1
ATOM 1494 N N . GLU B 1 22 ? 1.225 -19.094 4.965 1 95.31 22 GLU B N 1
ATOM 1495 C CA . GLU B 1 22 ? 0.528 -18.375 6.027 1 95.31 22 GLU B CA 1
ATOM 1496 C C . GLU B 1 22 ? 0.765 -16.859 5.922 1 95.31 22 GLU B C 1
ATOM 1498 O O . GLU B 1 22 ? -0.149 -16.078 6.148 1 95.31 22 GLU B O 1
ATOM 1503 N N . PRO B 1 23 ? 1.972 -16.453 5.512 1 96.62 23 PRO B N 1
ATOM 1504 C CA . PRO B 1 23 ? 2.207 -15.016 5.461 1 96.62 23 PRO B CA 1
ATOM 1505 C C . PRO B 1 23 ? 1.282 -14.297 4.477 1 96.62 23 PRO B C 1
ATOM 1507 O O . PRO B 1 23 ? 0.958 -13.125 4.672 1 96.62 23 PRO B O 1
ATOM 1510 N N . LEU B 1 24 ? 0.842 -14.984 3.436 1 96.5 24 LEU B N 1
ATOM 1511 C CA . LEU B 1 24 ? -0.03 -14.383 2.434 1 96.5 24 LEU B CA 1
ATOM 1512 C C . LEU B 1 24 ? -1.38 -14.016 3.039 1 96.5 24 LEU B C 1
ATOM 1514 O O . LEU B 1 24 ? -2.031 -13.07 2.584 1 96.5 24 LEU B O 1
ATOM 1518 N N . GLU B 1 25 ? -1.782 -14.758 4.07 1 96 25 GLU B N 1
ATOM 1519 C CA . GLU B 1 25 ? -3.066 -14.5 4.711 1 96 25 GLU B CA 1
ATOM 1520 C C . GLU B 1 25 ? -3.121 -13.094 5.305 1 96 25 GLU B C 1
ATOM 1522 O O . GLU B 1 25 ? -4.195 -12.5 5.418 1 96 25 GLU B O 1
ATOM 1527 N N . VAL B 1 26 ? -1.955 -12.562 5.617 1 97.31 26 VAL B N 1
ATOM 1528 C CA . VAL B 1 26 ? -1.89 -11.234 6.227 1 97.31 26 VAL B CA 1
ATOM 1529 C C . VAL B 1 26 ? -1.407 -10.219 5.199 1 97.31 26 VAL B C 1
ATOM 1531 O O . VAL B 1 26 ? -2.115 -9.258 4.891 1 97.31 26 VAL B O 1
ATOM 1534 N N . LEU B 1 27 ? -0.232 -10.484 4.629 1 97.25 27 LEU B N 1
ATOM 1535 C CA . LEU B 1 27 ? 0.475 -9.43 3.912 1 97.25 27 LEU B CA 1
ATOM 1536 C C . LEU B 1 27 ? -0.133 -9.211 2.529 1 97.25 27 LEU B C 1
ATOM 1538 O O . LEU B 1 27 ? -0.058 -8.109 1.979 1 97.25 27 LEU B O 1
ATOM 1542 N N . SER B 1 28 ? -0.823 -10.219 1.939 1 94.81 28 SER B N 1
ATOM 1543 C CA . SER B 1 28 ? -1.581 -9.984 0.715 1 94.81 28 SER B CA 1
ATOM 1544 C C . SER B 1 28 ? -2.783 -9.078 0.972 1 94.81 28 SER B C 1
ATOM 1546 O O . SER B 1 28 ? -3.121 -8.234 0.139 1 94.81 28 SER B O 1
ATOM 1548 N N . ARG B 1 29 ? -3.426 -9.234 2.166 1 95.62 29 ARG B N 1
ATOM 1549 C CA . ARG B 1 29 ? -4.562 -8.391 2.518 1 95.62 29 ARG B CA 1
ATOM 1550 C C . ARG B 1 29 ? -4.125 -6.953 2.768 1 95.62 29 ARG B C 1
ATOM 1552 O O . ARG B 1 29 ? -4.84 -6.008 2.426 1 95.62 29 ARG B O 1
ATOM 1559 N N . VAL B 1 30 ? -2.951 -6.781 3.34 1 96.69 30 VAL B N 1
ATOM 1560 C CA . VAL B 1 30 ? -2.391 -5.449 3.529 1 96.69 30 VAL B CA 1
ATOM 1561 C C . VAL B 1 30 ? -2.189 -4.773 2.172 1 96.69 30 VAL B C 1
ATOM 1563 O O . VAL B 1 30 ? -2.607 -3.631 1.973 1 96.69 30 VAL B O 1
ATOM 1566 N N . SER B 1 31 ? -1.58 -5.48 1.243 1 95.06 31 SER B N 1
ATOM 1567 C CA . SER B 1 31 ? -1.298 -4.926 -0.078 1 95.06 31 SER B CA 1
ATOM 1568 C C . SER B 1 31 ? -2.586 -4.59 -0.821 1 95.06 31 SER B C 1
ATOM 1570 O O . SER B 1 31 ? -2.67 -3.555 -1.486 1 95.06 31 SER B O 1
ATOM 1572 N N . ARG B 1 32 ? -3.584 -5.469 -0.702 1 91.75 32 ARG B N 1
ATOM 1573 C CA . ARG B 1 32 ? -4.863 -5.238 -1.367 1 91.75 32 ARG B CA 1
ATOM 1574 C C . ARG B 1 32 ? -5.57 -4.016 -0.785 1 91.75 32 ARG B C 1
ATOM 1576 O O . ARG B 1 32 ? -6.047 -3.158 -1.528 1 91.75 32 ARG B O 1
ATOM 1583 N N . LEU B 1 33 ? -5.617 -3.934 0.541 1 94.25 33 LEU B N 1
ATOM 1584 C CA . LEU B 1 33 ? -6.23 -2.789 1.204 1 94.25 33 LEU B CA 1
ATOM 1585 C C . LEU B 1 33 ? -5.508 -1.497 0.845 1 94.25 33 LEU B C 1
ATOM 1587 O O . LEU B 1 33 ? -6.145 -0.472 0.596 1 94.25 33 LEU B O 1
ATOM 1591 N N . ALA B 1 34 ? -4.215 -1.569 0.83 1 95.25 34 ALA B N 1
ATOM 1592 C CA . ALA B 1 34 ? -3.414 -0.39 0.507 1 95.25 34 ALA B CA 1
ATOM 1593 C C . ALA B 1 34 ? -3.717 0.109 -0.903 1 95.25 34 ALA B C 1
ATOM 1595 O O . ALA B 1 34 ? -3.787 1.317 -1.139 1 95.25 34 ALA B O 1
ATOM 1596 N N . ARG B 1 35 ? -3.902 -0.732 -1.917 1 91.44 35 ARG B N 1
ATOM 1597 C CA . ARG B 1 35 ? -4.254 -0.341 -3.279 1 91.44 35 ARG B CA 1
ATOM 1598 C C . ARG B 1 35 ? -5.598 0.378 -3.311 1 91.44 35 ARG B C 1
ATOM 1600 O O . ARG B 1 35 ? -5.75 1.39 -4 1 91.44 35 ARG B O 1
ATOM 1607 N N . HIS B 1 36 ? -6.527 -0.186 -2.615 1 90.19 36 HIS B N 1
ATOM 1608 C CA . HIS B 1 36 ? -7.832 0.461 -2.535 1 90.19 36 HIS B CA 1
ATOM 1609 C C . HIS B 1 36 ? -7.727 1.832 -1.876 1 90.19 36 HIS B C 1
ATOM 1611 O O . HIS B 1 36 ? -8.352 2.795 -2.332 1 90.19 36 HIS B O 1
ATOM 1617 N N . LEU B 1 37 ? -6.961 1.888 -0.798 1 93.31 37 LEU B N 1
ATOM 1618 C CA . LEU B 1 37 ? -6.75 3.143 -0.087 1 93.31 37 LEU B CA 1
ATOM 1619 C C . LEU B 1 37 ? -6.105 4.184 -0.998 1 93.31 37 LEU B C 1
ATOM 1621 O O . LEU B 1 37 ? -6.5 5.352 -0.987 1 93.31 37 LEU B O 1
ATOM 1625 N N . ASP B 1 38 ? -5.129 3.746 -1.703 1 93.12 38 ASP B N 1
ATOM 1626 C CA . ASP B 1 38 ? -4.445 4.645 -2.629 1 93.12 38 ASP B CA 1
ATOM 1627 C C . ASP B 1 38 ? -5.43 5.258 -3.625 1 93.12 38 ASP B C 1
ATOM 1629 O O . ASP B 1 38 ? -5.383 6.461 -3.891 1 93.12 38 ASP B O 1
ATOM 1633 N N . ARG B 1 39 ? -6.34 4.484 -4.164 1 90.06 39 ARG B N 1
ATOM 1634 C CA . ARG B 1 39 ? -7.355 4.973 -5.09 1 90.06 39 ARG B CA 1
ATOM 1635 C C . ARG B 1 39 ? -8.289 5.965 -4.406 1 90.06 39 ARG B C 1
ATOM 1637 O O . ARG B 1 39 ? -8.57 7.039 -4.941 1 90.06 39 ARG B O 1
ATOM 1644 N N . ALA B 1 40 ? -8.711 5.598 -3.254 1 90.62 40 ALA B N 1
ATOM 1645 C CA . ALA B 1 40 ? -9.609 6.461 -2.494 1 90.62 40 ALA B CA 1
ATOM 1646 C C . ALA B 1 40 ? -8.953 7.801 -2.174 1 90.62 40 ALA B C 1
ATOM 1648 O O . ALA B 1 40 ? -9.586 8.852 -2.258 1 90.62 40 ALA B O 1
ATOM 1649 N N . ARG B 1 41 ? -7.707 7.766 -1.824 1 93.62 41 ARG B N 1
ATOM 1650 C CA . ARG B 1 41 ? -6.957 8.969 -1.493 1 93.62 41 ARG B CA 1
ATOM 1651 C C . ARG B 1 41 ? -6.77 9.852 -2.721 1 93.62 41 ARG B C 1
ATOM 1653 O O . ARG B 1 41 ? -6.906 11.078 -2.639 1 93.62 41 ARG B O 1
ATOM 1660 N N . ARG B 1 42 ? -6.48 9.258 -3.793 1 94.38 42 ARG B N 1
ATOM 1661 C CA . ARG B 1 42 ? -6.336 10.008 -5.035 1 94.38 42 ARG B CA 1
ATOM 1662 C C . ARG B 1 42 ? -7.625 10.75 -5.375 1 94.38 42 ARG B C 1
ATOM 1664 O O . ARG B 1 42 ? -7.586 11.922 -5.773 1 94.38 42 ARG B O 1
ATOM 1671 N N . ILE B 1 43 ? -8.742 10.086 -5.188 1 91.06 43 ILE B N 1
ATOM 1672 C CA . ILE B 1 43 ? -10.039 10.695 -5.449 1 91.06 43 ILE B CA 1
ATOM 1673 C C . ILE B 1 43 ? -10.266 11.859 -4.488 1 91.06 43 ILE B C 1
ATOM 1675 O O . ILE B 1 43 ? -10.648 12.953 -4.91 1 91.06 43 ILE B O 1
ATOM 1679 N N . ALA B 1 44 ? -9.969 11.656 -3.244 1 91.62 44 ALA B N 1
ATOM 1680 C CA . ALA B 1 44 ? -10.164 12.68 -2.221 1 91.62 44 ALA B CA 1
ATOM 1681 C C . ALA B 1 44 ? -9.289 13.898 -2.496 1 91.62 44 ALA B C 1
ATOM 1683 O O . ALA B 1 44 ? -9.742 15.039 -2.354 1 91.62 44 ALA B O 1
ATOM 1684 N N . PHE B 1 45 ? -8.047 13.695 -2.873 1 95.81 45 PHE B N 1
ATOM 1685 C CA . PHE B 1 45 ? -7.102 14.789 -3.078 1 95.81 45 PHE B CA 1
ATOM 1686 C C . PHE B 1 45 ? -7.426 15.555 -4.355 1 95.81 45 PHE B C 1
ATOM 1688 O O . PHE B 1 45 ? -7.266 16.781 -4.41 1 95.81 45 PHE B O 1
ATOM 1695 N N . ALA B 1 46 ? -7.898 14.805 -5.332 1 94.31 46 ALA B N 1
ATOM 1696 C CA . ALA B 1 46 ? -8.234 15.422 -6.609 1 94.31 46 ALA B CA 1
ATOM 1697 C C . ALA B 1 46 ? -9.352 16.453 -6.441 1 94.31 46 ALA B C 1
ATOM 1699 O O . ALA B 1 46 ? -9.383 17.469 -7.145 1 94.31 46 ALA B O 1
ATOM 1700 N N . GLU B 1 47 ? -10.211 16.219 -5.543 1 93.5 47 GLU B N 1
ATOM 1701 C CA . GLU B 1 47 ? -11.297 17.141 -5.254 1 93.5 47 GLU B CA 1
ATOM 1702 C C . GLU B 1 47 ? -10.766 18.5 -4.84 1 93.5 47 GLU B C 1
ATOM 1704 O O . GLU B 1 47 ? -11.461 19.516 -4.949 1 93.5 47 GLU B O 1
ATOM 1709 N N . HIS B 1 48 ? -9.5 18.531 -4.383 1 93.44 48 HIS B N 1
ATOM 1710 C CA . HIS B 1 48 ? -8.891 19.781 -3.928 1 93.44 48 HIS B CA 1
ATOM 1711 C C . HIS B 1 48 ? -7.672 20.141 -4.77 1 93.44 48 HIS B C 1
ATOM 1713 O O . HIS B 1 48 ? -6.785 20.859 -4.309 1 93.44 48 HIS B O 1
ATOM 1719 N N . GLN B 1 49 ? -7.574 19.531 -5.918 1 94.5 49 GLN B N 1
ATOM 1720 C CA . GLN B 1 49 ? -6.547 19.797 -6.918 1 94.5 49 GLN B CA 1
ATOM 1721 C C . GLN B 1 49 ? -5.152 19.516 -6.367 1 94.5 49 GLN B C 1
ATOM 1723 O O . GLN B 1 49 ? -4.23 20.312 -6.555 1 94.5 49 GLN B O 1
ATOM 1728 N N . LEU B 1 50 ? -5.055 18.469 -5.617 1 97.12 50 LEU B N 1
ATOM 1729 C CA . LEU B 1 50 ? -3.77 18.047 -5.074 1 97.12 50 LEU B CA 1
ATOM 1730 C C . LEU B 1 50 ? -3.426 16.625 -5.531 1 97.12 50 LEU B C 1
ATOM 1732 O O . LEU B 1 50 ? -4.305 15.766 -5.602 1 97.12 50 LEU B O 1
ATOM 1736 N N . GLU B 1 51 ? -2.203 16.422 -5.836 1 96.06 51 GLU B N 1
ATOM 1737 C CA . GLU B 1 51 ? -1.661 15.07 -5.969 1 96.06 51 GLU B CA 1
ATOM 1738 C C . GLU B 1 51 ? -1.248 14.508 -4.617 1 96.06 51 GLU B C 1
ATOM 1740 O O . GLU B 1 51 ? -0.962 15.258 -3.682 1 96.06 51 GLU B O 1
ATOM 1745 N N . PRO B 1 52 ? -1.105 13.211 -4.586 1 95.25 52 PRO B N 1
ATOM 1746 C CA . PRO B 1 52 ? -0.753 12.586 -3.311 1 95.25 52 PRO B CA 1
ATOM 1747 C C . PRO B 1 52 ? 0.572 13.102 -2.75 1 95.25 52 PRO B C 1
ATOM 1749 O O . PRO B 1 52 ? 0.678 13.367 -1.549 1 95.25 52 PRO B O 1
ATOM 1752 N N . TRP B 1 53 ? 1.533 13.266 -3.619 1 94.38 53 TRP B N 1
ATOM 1753 C CA . TRP B 1 53 ? 2.832 13.711 -3.129 1 94.38 53 TRP B CA 1
ATOM 1754 C C . TRP B 1 53 ? 2.76 15.156 -2.637 1 94.38 53 TRP B C 1
ATOM 1756 O O . TRP B 1 53 ? 3.484 15.539 -1.717 1 94.38 53 TRP B O 1
ATOM 1766 N N . GLU B 1 54 ? 1.959 15.984 -3.281 1 97.12 54 GLU B N 1
ATOM 1767 C CA . GLU B 1 54 ? 1.749 17.344 -2.803 1 97.12 54 GLU B CA 1
ATOM 1768 C C . GLU B 1 54 ? 1.135 17.359 -1.406 1 97.12 54 GLU B C 1
ATOM 1770 O O . GLU B 1 54 ? 1.583 18.094 -0.528 1 97.12 54 GLU B O 1
ATOM 1775 N N . PHE B 1 55 ? 0.126 16.531 -1.256 1 96.81 55 PHE B N 1
ATOM 1776 C CA . PHE B 1 55 ? -0.521 16.406 0.046 1 96.81 55 PHE B CA 1
ATOM 1777 C C . PHE B 1 55 ? 0.493 16.031 1.119 1 96.81 55 PHE B C 1
ATOM 1779 O O . PHE B 1 55 ? 0.491 16.609 2.211 1 96.81 55 PHE B O 1
ATOM 1786 N N . ASP B 1 56 ? 1.28 15.055 0.851 1 94.81 56 ASP B N 1
ATOM 1787 C CA . ASP B 1 56 ? 2.264 14.57 1.814 1 94.81 56 ASP B CA 1
ATOM 1788 C C . ASP B 1 56 ? 3.17 15.703 2.291 1 94.81 56 ASP B C 1
ATOM 1790 O O . ASP B 1 56 ? 3.4 15.852 3.492 1 94.81 56 ASP B O 1
ATOM 1794 N N . VAL B 1 57 ? 3.693 16.516 1.368 1 96.56 57 VAL B N 1
ATOM 1795 C CA . VAL B 1 57 ? 4.598 17.609 1.724 1 96.56 57 VAL B CA 1
ATOM 1796 C C . VAL B 1 57 ? 3.836 18.672 2.496 1 96.56 57 VAL B C 1
ATOM 1798 O O . VAL B 1 57 ? 4.281 19.125 3.559 1 96.56 57 VAL B O 1
ATOM 1801 N N . LEU B 1 58 ? 2.676 19.109 1.999 1 97.94 58 LEU B N 1
ATOM 1802 C CA . LEU B 1 58 ? 1.906 20.188 2.613 1 97.94 58 LEU B CA 1
ATOM 1803 C C . LEU B 1 58 ? 1.483 19.812 4.031 1 97.94 58 LEU B C 1
ATOM 1805 O O . LEU B 1 58 ? 1.548 20.641 4.941 1 97.94 58 LEU B O 1
ATOM 1809 N N . THR B 1 59 ? 1.088 18.594 4.227 1 96.88 59 THR B N 1
ATOM 1810 C CA . THR B 1 59 ? 0.602 18.188 5.539 1 96.88 59 THR B CA 1
ATOM 1811 C C . THR B 1 59 ? 1.763 18 6.516 1 96.88 59 THR B C 1
ATOM 1813 O O . THR B 1 59 ? 1.604 18.188 7.723 1 96.88 59 THR B O 1
ATOM 1816 N N . SER B 1 60 ? 2.943 17.578 6 1 96.12 60 SER B N 1
ATOM 1817 C CA . SER B 1 60 ? 4.125 17.547 6.855 1 96.12 60 SER B CA 1
ATOM 1818 C C . SER B 1 60 ? 4.426 18.922 7.43 1 96.12 60 SER B C 1
ATOM 1820 O O . SER B 1 60 ? 4.715 19.062 8.617 1 96.12 60 SER B O 1
ATOM 1822 N N . LEU B 1 61 ? 4.328 19.906 6.59 1 97.5 61 LEU B N 1
ATOM 1823 C CA . LEU B 1 61 ? 4.535 21.281 7.035 1 97.5 61 LEU B CA 1
ATOM 1824 C C . LEU B 1 61 ? 3.439 21.719 8.008 1 97.5 61 LEU B C 1
ATOM 1826 O O . LEU B 1 61 ? 3.729 22.297 9.055 1 97.5 61 LEU B O 1
ATOM 1830 N N . ARG B 1 62 ? 2.219 21.391 7.652 1 97.88 62 ARG B N 1
ATOM 1831 C CA . ARG B 1 62 ? 1.065 21.797 8.453 1 97.88 62 ARG B CA 1
ATOM 1832 C C . ARG B 1 62 ? 1.14 21.203 9.859 1 97.88 62 ARG B C 1
ATOM 1834 O O . ARG B 1 62 ? 0.892 21.906 10.844 1 97.88 62 ARG B O 1
ATOM 1841 N N . ARG B 1 63 ? 1.539 20.031 9.961 1 94.94 63 ARG B N 1
ATOM 1842 C CA . ARG B 1 63 ? 1.562 19.328 11.242 1 94.94 63 ARG B CA 1
ATOM 1843 C C . ARG B 1 63 ? 2.76 19.766 12.078 1 94.94 63 ARG B C 1
ATOM 1845 O O . ARG B 1 63 ? 2.811 19.5 13.281 1 94.94 63 ARG B O 1
ATOM 1852 N N . ALA B 1 64 ? 3.752 20.375 11.477 1 94.69 64 ALA B N 1
ATOM 1853 C CA . ALA B 1 64 ? 4.934 20.844 12.203 1 94.69 64 ALA B CA 1
ATOM 1854 C C . ALA B 1 64 ? 4.578 21.984 13.156 1 94.69 64 ALA B C 1
ATOM 1856 O O . ALA B 1 64 ? 5.344 22.297 14.078 1 94.69 64 ALA B O 1
ATOM 1857 N N . GLY B 1 65 ? 3.398 22.609 12.859 1 95.5 65 GLY B N 1
ATOM 1858 C CA . GLY B 1 65 ? 2.973 23.719 13.695 1 95.5 65 GLY B CA 1
ATOM 1859 C C . GLY B 1 65 ? 3.5 25.062 13.219 1 95.5 65 GLY B C 1
ATOM 1860 O O . GLY B 1 65 ? 4.422 25.109 12.406 1 95.5 65 GLY B O 1
ATOM 1861 N N . ALA B 1 66 ? 2.867 26.125 13.75 1 95 66 ALA B N 1
ATOM 1862 C CA . ALA B 1 66 ? 3.264 27.469 13.359 1 95 66 ALA B CA 1
ATOM 1863 C C . ALA B 1 66 ? 4.742 27.719 13.648 1 95 66 ALA B C 1
ATOM 1865 O O . ALA B 1 66 ? 5.238 27.344 14.719 1 95 66 ALA B O 1
ATOM 1866 N N . PRO B 1 67 ? 5.48 28.359 12.711 1 95.94 67 PRO B N 1
ATOM 1867 C CA . PRO B 1 67 ? 5.059 29.031 11.477 1 95.94 67 PRO B CA 1
ATOM 1868 C C . PRO B 1 67 ? 5.039 28.109 10.273 1 95.94 67 PRO B C 1
ATOM 1870 O O . PRO B 1 67 ? 5.336 28.531 9.148 1 95.94 67 PRO B O 1
ATOM 1873 N N . TYR B 1 68 ? 4.785 26.734 10.516 1 97.25 68 TYR B N 1
ATOM 1874 C CA . TYR B 1 68 ? 4.582 25.703 9.508 1 97.25 68 TYR B CA 1
ATOM 1875 C C . TYR B 1 68 ? 5.77 25.641 8.547 1 97.25 68 TYR B C 1
ATOM 1877 O O . TYR B 1 68 ? 5.594 25.688 7.328 1 97.25 68 TYR B O 1
ATOM 1885 N N . GLN B 1 69 ? 6.852 25.391 9.117 1 96.38 69 GLN B N 1
ATOM 1886 C CA . GLN B 1 69 ? 8.094 25.406 8.352 1 96.38 69 GLN B CA 1
ATOM 1887 C C . GLN B 1 69 ? 8.977 24.219 8.711 1 96.38 69 GLN B C 1
ATOM 1889 O O . GLN B 1 69 ? 9.008 23.781 9.867 1 96.38 69 GLN B O 1
ATOM 1894 N N . LEU B 1 70 ? 9.633 23.641 7.742 1 96.44 70 LEU B N 1
ATOM 1895 C CA . LEU B 1 70 ? 10.609 22.578 7.879 1 96.44 70 LEU B CA 1
ATOM 1896 C C . LEU B 1 70 ? 11.766 22.766 6.902 1 96.44 70 LEU B C 1
ATOM 1898 O O . LEU B 1 70 ? 11.609 23.406 5.863 1 96.44 70 LEU B O 1
ATOM 1902 N N . SER B 1 71 ? 12.938 22.219 7.348 1 94.44 71 SER B N 1
ATOM 1903 C CA . SER B 1 71 ? 14.031 22.141 6.383 1 94.44 71 SER B CA 1
ATOM 1904 C C . SER B 1 71 ? 13.781 21.047 5.352 1 94.44 71 SER B C 1
ATOM 1906 O O . SER B 1 71 ? 13.016 20.109 5.602 1 94.44 71 SER B O 1
ATOM 1908 N N . PRO B 1 72 ? 14.422 21.172 4.168 1 92.94 72 PRO B N 1
ATOM 1909 C CA . PRO B 1 72 ? 14.336 20.062 3.209 1 92.94 72 PRO B CA 1
ATOM 1910 C C . PRO B 1 72 ? 14.758 18.719 3.811 1 92.94 72 PRO B C 1
ATOM 1912 O O . PRO B 1 72 ? 14.164 17.688 3.492 1 92.94 72 PRO B O 1
ATOM 1915 N N . GLY B 1 73 ? 15.727 18.688 4.688 1 90.19 73 GLY B N 1
ATOM 1916 C CA . GLY B 1 73 ? 16.156 17.484 5.363 1 90.19 73 GLY B CA 1
ATOM 1917 C C . GLY B 1 73 ? 15.07 16.875 6.242 1 90.19 73 GLY B C 1
ATOM 1918 O O . GLY B 1 73 ? 14.867 15.656 6.234 1 90.19 73 GLY B O 1
ATOM 1919 N N . GLN B 1 74 ? 14.406 17.734 6.957 1 91.06 74 GLN B N 1
ATOM 1920 C CA . GLN B 1 74 ? 13.297 17.297 7.793 1 91.06 74 GLN B CA 1
ATOM 1921 C C . GLN B 1 74 ? 12.156 16.734 6.941 1 91.06 74 GLN B C 1
ATOM 1923 O O . GLN B 1 74 ? 11.547 15.727 7.293 1 91.06 74 GLN B O 1
ATOM 1928 N N . LEU B 1 75 ? 11.859 17.391 5.855 1 92.56 75 LEU B N 1
ATOM 1929 C CA . LEU B 1 75 ? 10.812 16.938 4.945 1 92.56 75 LEU B CA 1
ATOM 1930 C C . LEU B 1 75 ? 11.156 15.57 4.363 1 92.56 75 LEU B C 1
ATOM 1932 O O . LEU B 1 75 ? 10.289 14.703 4.246 1 92.56 75 LEU B O 1
ATOM 1936 N N . LEU B 1 76 ? 12.367 15.367 4.047 1 87.88 76 LEU B N 1
ATOM 1937 C CA . LEU B 1 76 ? 12.852 14.109 3.5 1 87.88 76 LEU B CA 1
ATOM 1938 C C . LEU B 1 76 ? 12.602 12.961 4.473 1 87.88 76 LEU B C 1
ATOM 1940 O O . LEU B 1 76 ? 12.109 11.898 4.074 1 87.88 76 LEU B O 1
ATOM 1944 N N . THR B 1 77 ? 12.859 13.172 5.668 1 82.94 77 THR B N 1
ATOM 1945 C CA . THR B 1 77 ? 12.742 12.156 6.707 1 82.94 77 THR B CA 1
ATOM 1946 C C . THR B 1 77 ? 11.273 11.789 6.938 1 82.94 77 THR B C 1
ATOM 1948 O O . THR B 1 77 ? 10.961 10.641 7.273 1 82.94 77 THR B O 1
ATOM 1951 N N . GLN B 1 78 ? 10.414 12.688 6.617 1 82.44 78 GLN B N 1
ATOM 1952 C CA . GLN B 1 78 ? 9.008 12.484 6.93 1 82.44 78 GLN B CA 1
ATOM 1953 C C . GLN B 1 78 ? 8.258 11.898 5.734 1 82.44 78 GLN B C 1
ATOM 1955 O O . GLN B 1 78 ? 7.117 11.461 5.863 1 82.44 78 GLN B O 1
ATOM 1960 N N . THR B 1 79 ? 8.688 11.836 4.496 1 75.88 79 THR B N 1
ATOM 1961 C CA . THR B 1 79 ? 7.941 11.43 3.312 1 75.88 79 THR B CA 1
ATOM 1962 C C . THR B 1 79 ? 8.562 10.188 2.678 1 75.88 79 THR B C 1
ATOM 1964 O O . THR B 1 79 ? 7.953 9.562 1.806 1 75.88 79 THR B O 1
ATOM 1967 N N . LEU B 1 80 ? 9.586 9.594 3.172 1 70 80 LEU B N 1
ATOM 1968 C CA . LEU B 1 80 ? 10.234 8.375 2.707 1 70 80 LEU B CA 1
ATOM 1969 C C . LEU B 1 80 ? 10.602 8.484 1.23 1 70 80 LEU B C 1
ATOM 1971 O O . LEU B 1 80 ? 10.312 7.574 0.447 1 70 80 LEU B O 1
ATOM 1975 N N . VAL B 1 81 ? 11.062 9.641 0.677 1 76 81 VAL B N 1
ATOM 1976 C CA . VAL B 1 81 ? 11.508 9.852 -0.697 1 76 81 VAL B CA 1
ATOM 1977 C C . VAL B 1 81 ? 12.992 10.219 -0.71 1 76 81 VAL B C 1
ATOM 1979 O O . VAL B 1 81 ? 13.586 10.469 0.342 1 76 81 VAL B O 1
ATOM 1982 N N . THR B 1 82 ? 13.609 10.195 -1.887 1 79.19 82 THR B N 1
ATOM 1983 C CA . THR B 1 82 ? 15.008 10.586 -2.041 1 79.19 82 THR B CA 1
ATOM 1984 C C . THR B 1 82 ? 15.164 12.102 -1.994 1 79.19 82 THR B C 1
ATOM 1986 O O . THR B 1 82 ? 14.195 12.836 -2.219 1 79.19 82 THR B O 1
ATOM 1989 N N . SER B 1 83 ? 16.391 12.547 -1.716 1 82.94 83 SER B N 1
ATOM 1990 C CA . SER B 1 83 ? 16.703 13.977 -1.632 1 82.94 83 SER B CA 1
ATOM 1991 C C . SER B 1 83 ? 16.406 14.68 -2.951 1 82.94 83 SER B C 1
ATOM 1993 O O . SER B 1 83 ? 15.82 15.766 -2.963 1 82.94 83 SER B O 1
ATOM 1995 N N . GLY B 1 84 ? 16.906 14.172 -4.031 1 86.19 84 GLY B N 1
ATOM 1996 C CA . GLY B 1 84 ? 16.609 14.75 -5.332 1 86.19 84 GLY B CA 1
ATOM 1997 C C . GLY B 1 84 ? 15.125 14.906 -5.594 1 86.19 84 GLY B C 1
ATOM 1998 O O . GLY B 1 84 ? 14.688 15.953 -6.078 1 86.19 84 GLY B O 1
ATOM 1999 N N . THR B 1 85 ? 14.336 14 -5.227 1 89.31 85 THR B N 1
ATOM 2000 C CA . THR B 1 85 ? 12.883 14.023 -5.359 1 89.31 85 THR B CA 1
ATOM 2001 C C . THR B 1 85 ? 12.281 15.125 -4.5 1 89.31 85 THR B C 1
ATOM 2003 O O . THR B 1 85 ? 11.406 15.867 -4.957 1 89.31 85 THR B O 1
ATOM 2006 N N . MET B 1 86 ? 12.789 15.297 -3.41 1 93.19 86 MET B N 1
ATOM 2007 C CA . MET B 1 86 ? 12.25 16.297 -2.486 1 93.19 86 MET B CA 1
ATOM 2008 C C . MET B 1 86 ? 12.477 17.703 -3.012 1 93.19 86 MET B C 1
ATOM 2010 O O . MET B 1 86 ? 11.578 18.547 -2.951 1 93.19 86 MET B O 1
ATOM 2014 N N . THR B 1 87 ? 13.703 18 -3.473 1 92.69 87 THR B N 1
ATOM 2015 C CA . THR B 1 87 ? 14.008 19.312 -4.051 1 92.69 87 THR B CA 1
ATOM 2016 C C . THR B 1 87 ? 13.039 19.641 -5.184 1 92.69 87 THR B C 1
ATOM 2018 O O . THR B 1 87 ? 12.469 20.734 -5.219 1 92.69 87 THR B O 1
ATOM 2021 N N . ASN B 1 88 ? 12.883 18.656 -6.039 1 95.75 88 ASN B N 1
ATOM 2022 C CA . ASN B 1 88 ? 11.961 18.828 -7.16 1 95.75 88 ASN B CA 1
ATOM 2023 C C . ASN B 1 88 ? 10.539 19.094 -6.68 1 95.75 88 ASN B C 1
ATOM 2025 O O . ASN B 1 88 ? 9.844 19.953 -7.219 1 95.75 88 ASN B O 1
ATOM 2029 N N . ARG B 1 89 ? 10.086 18.438 -5.707 1 96.31 89 ARG B N 1
ATOM 2030 C CA . ARG B 1 89 ? 8.75 18.609 -5.152 1 96.31 89 ARG B CA 1
ATOM 2031 C C . ARG B 1 89 ? 8.57 20.016 -4.574 1 96.31 89 ARG B C 1
ATOM 2033 O O . ARG B 1 89 ? 7.543 20.656 -4.805 1 96.31 89 ARG B O 1
ATOM 2040 N N . ILE B 1 90 ? 9.602 20.422 -3.883 1 97.12 90 ILE B N 1
ATOM 2041 C CA . ILE B 1 90 ? 9.531 21.75 -3.277 1 97.12 90 ILE B CA 1
ATOM 2042 C C . ILE B 1 90 ? 9.445 22.812 -4.371 1 97.12 90 ILE B C 1
ATOM 2044 O O . ILE B 1 90 ? 8.641 23.75 -4.277 1 97.12 90 ILE B O 1
ATOM 2048 N N . ASP B 1 91 ? 10.25 22.672 -5.387 1 97.19 91 ASP B N 1
ATOM 2049 C CA . ASP B 1 91 ? 10.25 23.609 -6.512 1 97.19 91 ASP B CA 1
ATOM 2050 C C . ASP B 1 91 ? 8.867 23.688 -7.152 1 97.19 91 ASP B C 1
ATOM 2052 O O . ASP B 1 91 ? 8.367 24.781 -7.414 1 97.19 91 ASP B O 1
ATOM 2056 N N . ARG B 1 92 ? 8.312 22.594 -7.352 1 97.75 92 ARG B N 1
ATOM 2057 C CA . ARG B 1 92 ? 7.004 22.531 -8 1 97.75 92 ARG B CA 1
ATOM 2058 C C . ARG B 1 92 ? 5.926 23.141 -7.121 1 97.75 92 ARG B C 1
ATOM 2060 O O . ARG B 1 92 ? 5.051 23.859 -7.609 1 97.75 92 ARG B O 1
ATOM 2067 N N . LEU B 1 93 ? 5.973 22.875 -5.844 1 98.19 93 LEU B N 1
ATOM 2068 C CA . LEU B 1 93 ? 4.996 23.422 -4.91 1 98.19 93 LEU B CA 1
ATOM 2069 C C . LEU B 1 93 ? 5.152 24.938 -4.789 1 98.19 93 LEU B C 1
ATOM 2071 O O . LEU B 1 93 ? 4.164 25.656 -4.637 1 98.19 93 LEU B O 1
ATOM 2075 N N . ALA B 1 94 ? 6.387 25.422 -4.812 1 98.25 94 ALA B N 1
ATOM 2076 C CA . ALA B 1 94 ? 6.648 26.844 -4.777 1 98.25 94 ALA B CA 1
ATOM 2077 C C . ALA B 1 94 ? 6.102 27.547 -6.023 1 98.25 94 ALA B C 1
ATOM 2079 O O . ALA B 1 94 ? 5.52 28.625 -5.938 1 98.25 94 ALA B O 1
ATOM 2080 N N . LYS B 1 95 ? 6.352 26.875 -7.102 1 97.94 95 LYS B N 1
ATOM 2081 C CA . LYS B 1 95 ? 5.836 27.422 -8.359 1 97.94 95 LYS B CA 1
ATOM 2082 C C . LYS B 1 95 ? 4.312 27.531 -8.328 1 97.94 95 LYS B C 1
ATOM 2084 O O . LYS B 1 95 ? 3.742 28.453 -8.898 1 97.94 95 LYS B O 1
ATOM 2089 N N . LYS B 1 96 ? 3.639 26.625 -7.629 1 97.5 96 LYS B N 1
ATOM 2090 C CA . LYS B 1 96 ? 2.186 26.625 -7.492 1 97.5 96 LYS B CA 1
ATOM 2091 C C . LYS B 1 96 ? 1.733 27.609 -6.418 1 97.5 96 LYS B C 1
ATOM 2093 O O . LYS B 1 96 ? 0.534 27.797 -6.203 1 97.5 96 LYS B O 1
ATOM 2098 N N . GLY B 1 97 ? 2.676 28.188 -5.703 1 97.94 97 GLY B N 1
ATOM 2099 C CA . GLY B 1 97 ? 2.375 29.156 -4.664 1 97.94 97 GLY B CA 1
ATOM 2100 C C . GLY B 1 97 ? 1.893 28.516 -3.375 1 97.94 97 GLY B C 1
ATOM 2101 O O . GLY B 1 97 ? 1.279 29.188 -2.539 1 97.94 97 GLY B O 1
ATOM 2102 N N . LEU B 1 98 ? 2.162 27.203 -3.207 1 98.56 98 LEU B N 1
ATOM 2103 C CA . LEU B 1 98 ? 1.637 26.484 -2.047 1 98.56 98 LEU B CA 1
ATOM 2104 C C . LEU B 1 98 ? 2.658 26.469 -0.915 1 98.56 98 LEU B C 1
ATOM 2106 O O . LEU B 1 98 ? 2.307 26.219 0.241 1 98.56 98 LEU B O 1
ATOM 2110 N N . VAL B 1 99 ? 3.945 26.656 -1.304 1 98.69 99 VAL B N 1
ATOM 2111 C CA . VAL B 1 99 ? 5.012 26.812 -0.318 1 98.69 99 VAL B CA 1
ATOM 2112 C C . VAL B 1 99 ? 5.941 27.953 -0.736 1 98.69 99 VAL B C 1
ATOM 2114 O O . VAL B 1 99 ? 5.863 28.438 -1.864 1 98.69 99 VAL B O 1
ATOM 2117 N N . ARG B 1 100 ? 6.758 28.406 0.228 1 98 100 ARG B N 1
ATOM 2118 C CA . ARG B 1 100 ? 7.812 29.375 -0.056 1 98 100 ARG B CA 1
ATOM 2119 C C . ARG B 1 100 ? 9.125 28.969 0.602 1 98 100 ARG B C 1
ATOM 2121 O O . ARG B 1 100 ? 9.125 28.328 1.658 1 98 100 ARG B O 1
ATOM 2128 N N . ARG B 1 101 ? 10.18 29.328 -0.083 1 96 101 ARG B N 1
ATOM 2129 C CA . ARG B 1 101 ? 11.5 29.125 0.49 1 96 101 ARG B CA 1
ATOM 2130 C C . ARG B 1 101 ? 11.992 30.375 1.203 1 96 101 ARG B C 1
ATOM 2132 O O . ARG B 1 101 ? 11.781 31.484 0.72 1 96 101 ARG B O 1
ATOM 2139 N N . GLU B 1 102 ? 12.508 30.109 2.307 1 95.12 102 GLU B N 1
ATOM 2140 C CA . GLU B 1 102 ? 13.094 31.203 3.066 1 95.12 102 GLU B CA 1
ATOM 2141 C C . GLU B 1 102 ? 14.461 30.828 3.627 1 95.12 102 GLU B C 1
ATOM 2143 O O . GLU B 1 102 ? 14.703 29.656 3.943 1 95.12 102 GLU B O 1
ATOM 2148 N N . PRO B 1 103 ? 15.336 31.812 3.68 1 93 103 PRO B N 1
ATOM 2149 C CA . PRO B 1 103 ? 16.625 31.5 4.32 1 93 103 PRO B CA 1
ATOM 2150 C C . PRO B 1 103 ? 16.469 31.094 5.777 1 93 103 PRO B C 1
ATOM 2152 O O . PRO B 1 103 ? 15.609 31.609 6.488 1 93 103 PRO B O 1
ATOM 2155 N N . ASP B 1 104 ? 17.297 30.109 6.168 1 91.81 104 ASP B N 1
ATOM 2156 C CA . ASP B 1 104 ? 17.328 29.719 7.57 1 91.81 104 ASP B CA 1
ATOM 2157 C C . ASP B 1 104 ? 18.094 30.719 8.422 1 91.81 104 ASP B C 1
ATOM 2159 O O . ASP B 1 104 ? 19.281 30.938 8.195 1 91.81 104 ASP B O 1
ATOM 2163 N N . PRO B 1 105 ? 17.422 31.266 9.289 1 90 105 PRO B N 1
ATOM 2164 C CA . PRO B 1 105 ? 18.125 32.25 10.109 1 90 105 PRO B CA 1
ATOM 2165 C C . PRO B 1 105 ? 19.219 31.641 10.984 1 90 105 PRO B C 1
ATOM 2167 O O . PRO B 1 105 ? 20.141 32.344 11.406 1 90 105 PRO B O 1
ATOM 2170 N N . ASN B 1 106 ? 19.188 30.422 11.227 1 90.62 106 ASN B N 1
ATOM 2171 C CA . ASN B 1 106 ? 20.109 29.719 12.117 1 90.62 106 ASN B CA 1
ATOM 2172 C C . ASN B 1 106 ? 21.203 28.984 11.344 1 90.62 106 ASN B C 1
ATOM 2174 O O . ASN B 1 106 ? 22.031 28.297 11.93 1 90.62 106 ASN B O 1
ATOM 2178 N N . ASP B 1 107 ? 21.031 29.016 10.164 1 87.31 107 ASP B N 1
ATOM 2179 C CA . ASP B 1 107 ? 22 28.375 9.289 1 87.31 107 ASP B CA 1
ATOM 2180 C C . ASP B 1 107 ? 22.219 29.188 8.016 1 87.31 107 ASP B C 1
ATOM 2182 O O . ASP B 1 107 ? 21.375 29.172 7.113 1 87.31 107 ASP B O 1
ATOM 2186 N N . ARG B 1 108 ? 23.453 29.859 7.887 1 85.19 108 ARG B N 1
ATOM 2187 C CA . ARG B 1 108 ? 23.75 30.766 6.785 1 85.19 108 ARG B CA 1
ATOM 2188 C C . ARG B 1 108 ? 23.531 30.078 5.438 1 85.19 108 ARG B C 1
ATOM 2190 O O . ARG B 1 108 ? 23.141 30.734 4.465 1 85.19 108 ARG B O 1
ATOM 2197 N N . ARG B 1 109 ? 23.672 28.797 5.383 1 85.75 109 ARG B N 1
ATOM 2198 C CA . ARG B 1 109 ? 23.547 28.094 4.109 1 85.75 109 ARG B CA 1
ATOM 2199 C C . ARG B 1 109 ? 22.25 27.281 4.059 1 85.75 109 ARG B C 1
ATOM 2201 O O . ARG B 1 109 ? 21.984 26.594 3.068 1 85.75 109 ARG B O 1
ATOM 2208 N N . GLY B 1 110 ? 21.547 27.516 5.07 1 91.75 110 GLY B N 1
ATOM 2209 C CA . GLY B 1 110 ? 20.359 26.688 5.172 1 91.75 110 GLY B CA 1
ATOM 2210 C C . GLY B 1 110 ? 19.125 27.359 4.605 1 91.75 110 GLY B C 1
ATOM 2211 O O . GLY B 1 110 ? 19.078 28.594 4.461 1 91.75 110 GLY B O 1
ATOM 2212 N N . VAL B 1 111 ? 18.219 26.516 4.125 1 94.44 111 VAL B N 1
ATOM 2213 C CA . VAL B 1 111 ? 16.938 27.016 3.625 1 94.44 111 VAL B CA 1
ATOM 2214 C C . VAL B 1 111 ? 15.797 26.344 4.379 1 94.44 111 VAL B C 1
ATOM 2216 O O . VAL B 1 111 ? 15.922 25.188 4.801 1 94.44 111 VAL B O 1
ATOM 2219 N N . LEU B 1 112 ? 14.75 27.125 4.602 1 97.25 112 LEU B N 1
ATOM 2220 C CA . LEU B 1 112 ? 13.523 26.609 5.184 1 97.25 112 LEU B CA 1
ATOM 2221 C C . LEU B 1 112 ? 12.375 26.656 4.18 1 97.25 112 LEU B C 1
ATOM 2223 O O . LEU B 1 112 ? 12.32 27.562 3.346 1 97.25 112 LEU B O 1
ATOM 2227 N N . VAL B 1 113 ? 11.586 25.609 4.219 1 98 113 VAL B N 1
ATOM 2228 C CA . VAL B 1 113 ? 10.367 25.562 3.428 1 98 113 VAL B CA 1
ATOM 2229 C C . VAL B 1 113 ? 9.156 25.875 4.312 1 98 113 VAL B C 1
ATOM 2231 O O . VAL B 1 113 ? 8.953 25.25 5.348 1 98 113 VAL B O 1
ATOM 2234 N N . ARG B 1 114 ? 8.383 26.875 3.889 1 98.12 114 ARG B N 1
ATOM 2235 C CA . ARG B 1 114 ? 7.262 27.328 4.707 1 98.12 114 ARG B CA 1
ATOM 2236 C C . ARG B 1 114 ? 5.945 27.203 3.941 1 98.12 114 ARG B C 1
ATOM 2238 O O . ARG B 1 114 ? 5.887 27.484 2.746 1 98.12 114 ARG B O 1
ATOM 2245 N N . LEU B 1 115 ? 4.945 26.797 4.707 1 97.94 115 LEU B N 1
ATOM 2246 C CA . LEU B 1 115 ? 3.598 26.703 4.16 1 97.94 115 LEU B CA 1
ATOM 2247 C C . LEU B 1 115 ? 2.992 28.078 3.941 1 97.94 115 LEU B C 1
ATOM 2249 O O . LEU B 1 115 ? 3.09 28.953 4.812 1 97.94 115 LEU B O 1
ATOM 2253 N N . THR B 1 116 ? 2.475 28.359 2.701 1 98.31 116 THR B N 1
ATOM 2254 C CA . THR B 1 116 ? 1.724 29.578 2.475 1 98.31 116 THR B CA 1
ATOM 2255 C C . THR B 1 116 ? 0.303 29.453 3.018 1 98.31 116 THR B C 1
ATOM 2257 O O . THR B 1 116 ? -0.124 28.375 3.406 1 98.31 116 THR B O 1
ATOM 2260 N N . GLU B 1 117 ? -0.448 30.578 3.045 1 97.94 117 GLU B N 1
ATOM 2261 C CA . GLU B 1 117 ? -1.848 30.531 3.459 1 97.94 117 GLU B CA 1
ATOM 2262 C C . GLU B 1 117 ? -2.666 29.625 2.543 1 97.94 117 GLU B C 1
ATOM 2264 O O . GLU B 1 117 ? -3.488 28.844 3.014 1 97.94 117 GLU B O 1
ATOM 2269 N N . GLU B 1 118 ? -2.395 29.766 1.303 1 97.56 118 GLU B N 1
ATOM 2270 C CA . GLU B 1 118 ? -3.092 28.922 0.338 1 97.56 118 GLU B CA 1
ATOM 2271 C C . GLU B 1 118 ? -2.74 27.438 0.538 1 97.56 118 GLU B C 1
ATOM 2273 O O . GLU B 1 118 ? -3.619 26.578 0.496 1 97.56 118 GLU B O 1
ATOM 2278 N N . GLY B 1 119 ? -1.43 27.172 0.713 1 97.94 119 GLY B N 1
ATOM 2279 C CA . GLY B 1 119 ? -1.007 25.812 0.994 1 97.94 119 GLY B CA 1
ATOM 2280 C C . GLY B 1 119 ? -1.657 25.234 2.234 1 97.94 119 GLY B C 1
ATOM 2281 O O . GLY B 1 119 ? -2.053 24.062 2.242 1 97.94 119 GLY B O 1
ATOM 2282 N N . ARG B 1 120 ? -1.755 26.016 3.199 1 97.88 120 ARG B N 1
ATOM 2283 C CA . ARG B 1 120 ? -2.375 25.609 4.453 1 97.88 120 ARG B CA 1
ATOM 2284 C C . ARG B 1 120 ? -3.844 25.25 4.25 1 97.88 120 ARG B C 1
ATOM 2286 O O . ARG B 1 120 ? -4.305 24.203 4.711 1 97.88 120 ARG B O 1
ATOM 2293 N N . ASP B 1 121 ? -4.582 26.109 3.559 1 97.12 121 ASP B N 1
ATOM 2294 C CA . ASP B 1 121 ? -6 25.891 3.311 1 97.12 121 ASP B CA 1
ATOM 2295 C C . ASP B 1 121 ? -6.227 24.594 2.521 1 97.12 121 ASP B C 1
ATOM 2297 O O . ASP B 1 121 ? -7.117 23.812 2.85 1 97.12 121 ASP B O 1
ATOM 2301 N N . ARG B 1 122 ? -5.391 24.391 1.558 1 96.62 122 ARG B N 1
ATOM 2302 C CA . ARG B 1 122 ? -5.516 23.188 0.731 1 96.62 122 ARG B CA 1
ATOM 2303 C C . ARG B 1 122 ? -5.219 21.938 1.541 1 96.62 122 ARG B C 1
ATOM 2305 O O . ARG B 1 122 ? -5.918 20.922 1.412 1 96.62 122 ARG B O 1
ATOM 2312 N N . ALA B 1 123 ? -4.188 22 2.311 1 96.44 123 ALA B N 1
ATOM 2313 C CA . ALA B 1 123 ? -3.832 20.859 3.16 1 96.44 123 ALA B CA 1
ATOM 2314 C C . ALA B 1 123 ? -4.969 20.531 4.121 1 96.44 123 ALA B C 1
ATOM 2316 O O . ALA B 1 123 ? -5.305 19.359 4.301 1 96.44 123 ALA B O 1
ATOM 2317 N N . ASP B 1 124 ? -5.543 21.562 4.668 1 97.25 124 ASP B N 1
ATOM 2318 C CA . ASP B 1 124 ? -6.605 21.375 5.652 1 97.25 124 ASP B CA 1
ATOM 2319 C C . ASP B 1 124 ? -7.844 20.75 5.012 1 97.25 124 ASP B C 1
ATOM 2321 O O . ASP B 1 124 ? -8.438 19.828 5.57 1 97.25 124 ASP B O 1
ATOM 2325 N N . GLU B 1 125 ? -8.188 21.266 3.906 1 96.75 125 GLU B N 1
ATOM 2326 C CA . GLU B 1 125 ? -9.359 20.75 3.201 1 96.75 125 GLU B CA 1
ATOM 2327 C C . GLU B 1 125 ? -9.133 19.312 2.744 1 96.75 125 GLU B C 1
ATOM 2329 O O . GLU B 1 125 ? -10.016 18.469 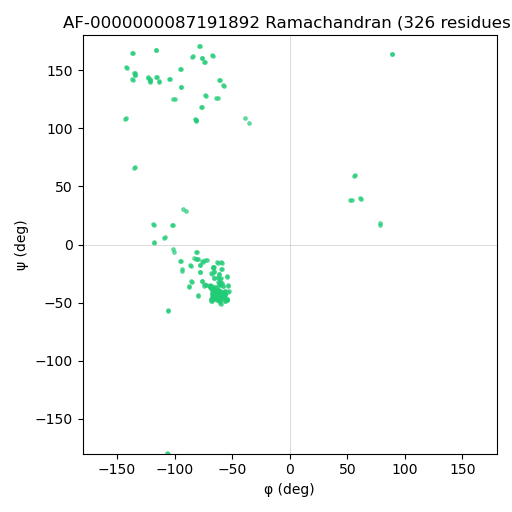2.877 1 96.75 125 GLU B O 1
ATOM 2334 N N . ALA B 1 126 ? -7.98 19.078 2.191 1 96.56 126 ALA B N 1
ATOM 2335 C CA . ALA B 1 126 ? -7.656 17.734 1.716 1 96.56 126 ALA B CA 1
ATOM 2336 C C . ALA B 1 126 ? -7.648 16.734 2.867 1 96.56 126 ALA B C 1
ATOM 2338 O O . ALA B 1 126 ? -8.109 15.602 2.715 1 96.56 126 ALA B O 1
ATOM 2339 N N . LEU B 1 127 ? -7.098 17.156 4.035 1 97 127 LEU B N 1
ATOM 2340 C CA . LEU B 1 127 ? -7.078 16.297 5.215 1 97 127 LEU B CA 1
ATOM 2341 C C . LEU B 1 127 ? -8.492 15.922 5.645 1 97 127 LEU B C 1
ATOM 2343 O O . LEU B 1 127 ? -8.766 14.766 5.949 1 97 127 LEU B O 1
ATOM 2347 N N . ALA B 1 128 ? -9.367 16.922 5.664 1 96.5 128 ALA B N 1
ATOM 2348 C CA . ALA B 1 128 ? -10.758 16.656 6.035 1 96.5 128 ALA B CA 1
ATOM 2349 C C . ALA B 1 128 ? -11.398 15.648 5.094 1 96.5 128 ALA B C 1
ATOM 2351 O O . ALA B 1 128 ? -12.094 14.727 5.539 1 96.5 128 ALA B O 1
ATOM 2352 N N . GLY B 1 129 ? -11.211 15.859 3.781 1 95.31 129 GLY B N 1
ATOM 2353 C CA . GLY B 1 129 ? -11.719 14.914 2.795 1 95.31 129 GLY B CA 1
ATOM 2354 C C . GLY B 1 129 ? -11.164 13.516 2.959 1 95.31 129 GLY B C 1
ATOM 2355 O O . GLY B 1 129 ? -11.898 12.531 2.869 1 95.31 129 GLY B O 1
ATOM 2356 N N . LEU B 1 130 ? -9.875 13.414 3.223 1 96.19 130 LEU B N 1
ATOM 2357 C CA . LEU B 1 130 ? -9.219 12.125 3.432 1 96.19 130 LEU B CA 1
ATOM 2358 C C . LEU B 1 130 ? -9.82 11.391 4.625 1 96.19 130 LEU B C 1
ATOM 2360 O O . LEU B 1 130 ? -10.133 10.203 4.535 1 96.19 130 LEU B O 1
ATOM 2364 N N . LEU B 1 131 ? -10 12.125 5.727 1 96.88 131 LEU B N 1
ATOM 2365 C CA . LEU B 1 131 ? -10.508 11.523 6.953 1 96.88 131 LEU B CA 1
ATOM 2366 C C . LEU B 1 131 ? -11.93 11 6.758 1 96.88 131 LEU B C 1
ATOM 2368 O O . LEU B 1 131 ? -12.289 9.953 7.301 1 96.88 131 LEU B O 1
ATOM 2372 N N . ALA B 1 132 ? -12.711 11.688 6 1 95 132 ALA B N 1
ATOM 2373 C CA . ALA B 1 132 ? -14.062 11.227 5.699 1 95 132 ALA B CA 1
ATOM 2374 C C . ALA B 1 132 ? -14.031 9.898 4.941 1 95 132 ALA B C 1
ATOM 2376 O O . ALA B 1 132 ? -14.781 8.969 5.273 1 95 132 ALA B O 1
ATOM 2377 N N . GLN B 1 133 ? -13.18 9.812 3.947 1 93.94 133 GLN B N 1
ATOM 2378 C CA . GLN B 1 133 ? -13.039 8.586 3.168 1 93.94 133 GLN B CA 1
ATOM 2379 C C . GLN B 1 133 ? -12.539 7.438 4.039 1 93.94 133 GLN B C 1
ATOM 2381 O O . GLN B 1 133 ? -13.047 6.316 3.953 1 93.94 133 GLN B O 1
ATOM 2386 N N . GLU B 1 134 ? -11.578 7.727 4.855 1 95.5 134 GLU B N 1
ATOM 2387 C CA . GLU B 1 134 ? -10.977 6.688 5.684 1 95.5 134 GLU B CA 1
ATOM 2388 C C . GLU B 1 134 ? -11.945 6.207 6.758 1 95.5 134 GLU B C 1
ATOM 2390 O O . GLU B 1 134 ? -11.969 5.02 7.094 1 95.5 134 GLU B O 1
ATOM 2395 N N . ARG B 1 135 ? -12.758 7.113 7.289 1 95.38 135 ARG B N 1
ATOM 2396 C CA . ARG B 1 135 ? -13.781 6.734 8.258 1 95.38 135 ARG B CA 1
ATOM 2397 C C . ARG B 1 135 ? -14.781 5.766 7.641 1 95.38 135 ARG B C 1
ATOM 2399 O O . ARG B 1 135 ? -15.234 4.828 8.305 1 95.38 135 ARG B O 1
ATOM 2406 N N . ALA B 1 136 ? -15.117 6.02 6.41 1 93.56 136 ALA B N 1
ATOM 2407 C CA . ALA B 1 136 ? -16.062 5.148 5.711 1 93.56 136 ALA B CA 1
ATOM 2408 C C . ALA B 1 136 ? -15.492 3.738 5.566 1 93.56 136 ALA B C 1
ATOM 2410 O O . ALA B 1 136 ? -16.219 2.752 5.727 1 93.56 136 ALA B O 1
ATOM 2411 N N . ILE B 1 137 ? -14.234 3.609 5.305 1 92.62 137 ILE B N 1
ATOM 2412 C CA . ILE B 1 137 ? -13.57 2.318 5.148 1 92.62 137 ILE B CA 1
ATOM 2413 C C . ILE B 1 137 ? -13.555 1.582 6.488 1 92.62 137 ILE B C 1
ATOM 2415 O O . ILE B 1 137 ? -13.828 0.382 6.543 1 92.62 137 ILE B O 1
ATOM 2419 N N . LEU B 1 138 ? -13.305 2.271 7.57 1 96.38 138 LEU B N 1
ATOM 2420 C CA . LEU B 1 138 ? -13.133 1.656 8.883 1 96.38 138 LEU B CA 1
ATOM 2421 C C . LEU B 1 138 ? -14.484 1.33 9.508 1 96.38 138 LEU B C 1
ATOM 2423 O O . LEU B 1 138 ? -14.555 0.631 10.523 1 96.38 138 LEU B O 1
ATOM 2427 N N . ALA B 1 139 ? -15.539 1.877 8.906 1 94.62 139 ALA B N 1
ATOM 2428 C CA . ALA B 1 139 ? -16.875 1.679 9.453 1 94.62 139 ALA B CA 1
ATOM 2429 C C . ALA B 1 139 ? -17.234 0.196 9.516 1 94.62 139 ALA B C 1
ATOM 2431 O O . ALA B 1 139 ? -18.156 -0.198 10.227 1 94.62 139 ALA B O 1
ATOM 2432 N N . GLU B 1 140 ? -16.5 -0.673 8.812 1 93 140 GLU B N 1
ATOM 2433 C CA . GLU B 1 140 ? -16.703 -2.117 8.797 1 93 140 GLU B CA 1
ATOM 2434 C C . GLU B 1 140 ? -16.266 -2.752 10.117 1 93 140 GLU B C 1
ATOM 2436 O O . GLU B 1 140 ? -16.594 -3.91 10.391 1 93 140 GLU B O 1
ATOM 2441 N N . LEU B 1 141 ? -15.562 -2.043 10.922 1 97 141 LEU B N 1
ATOM 2442 C CA . LEU B 1 141 ? -15.031 -2.553 12.18 1 97 141 LEU B CA 1
ATOM 2443 C C . LEU B 1 141 ? -15.633 -1.814 13.367 1 97 141 LEU B C 1
ATOM 2445 O O . LEU B 1 141 ? -15.891 -0.61 13.289 1 97 141 LEU B O 1
ATOM 2449 N N . SER B 1 142 ? -15.867 -2.553 14.5 1 97.31 142 SER B N 1
ATOM 2450 C CA . SER B 1 142 ? -16.219 -1.902 15.758 1 97.31 142 SER B CA 1
ATOM 2451 C C . SER B 1 142 ? -15.055 -1.084 16.297 1 97.31 142 SER B C 1
ATOM 2453 O O . SER B 1 142 ? -13.914 -1.252 15.86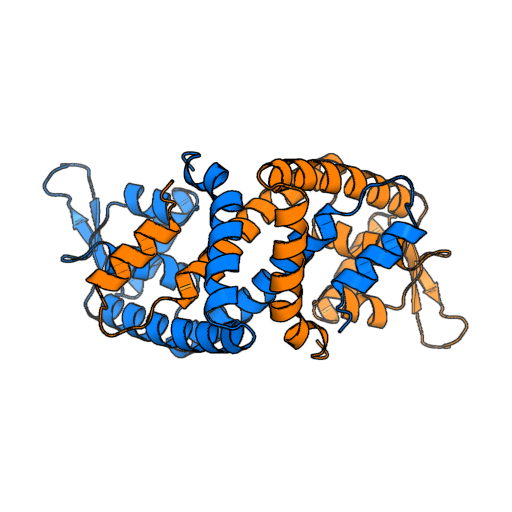7 1 97.31 142 SER B O 1
ATOM 2455 N N . THR B 1 143 ? -15.375 -0.174 17.219 1 96.38 143 THR B N 1
ATOM 2456 C CA . THR B 1 143 ? -14.336 0.636 17.844 1 96.38 143 THR B CA 1
ATOM 2457 C C . THR B 1 143 ? -13.266 -0.251 18.484 1 96.38 143 THR B C 1
ATOM 2459 O O . THR B 1 143 ? -12.07 0.018 18.344 1 96.38 143 THR B O 1
ATOM 2462 N N . ALA B 1 144 ? -13.68 -1.316 19.109 1 97.19 144 ALA B N 1
ATOM 2463 C CA . ALA B 1 144 ? -12.75 -2.234 19.75 1 97.19 144 ALA B CA 1
ATOM 2464 C C . ALA B 1 144 ? -11.859 -2.93 18.734 1 97.19 144 ALA B C 1
ATOM 2466 O O . ALA B 1 144 ? -10.656 -3.105 18.953 1 97.19 144 ALA B O 1
ATOM 2467 N N . GLN B 1 145 ? -12.438 -3.32 17.641 1 97.75 145 GLN B N 1
ATOM 2468 C CA . GLN B 1 145 ? -11.688 -3.967 16.562 1 97.75 145 GLN B CA 1
ATOM 2469 C C . GLN B 1 145 ? -10.664 -3.014 15.961 1 97.75 145 GLN B C 1
ATOM 2471 O O . GLN B 1 145 ? -9.555 -3.424 15.602 1 97.75 145 GLN B O 1
ATOM 2476 N N . ARG B 1 146 ? -11.031 -1.761 15.812 1 97.62 146 ARG B N 1
ATOM 2477 C CA . ARG B 1 146 ? -10.109 -0.761 15.281 1 97.62 146 ARG B CA 1
ATOM 2478 C C . ARG B 1 146 ? -8.898 -0.594 16.188 1 97.62 146 ARG B C 1
ATOM 2480 O O . ARG B 1 146 ? -7.766 -0.5 15.719 1 97.62 146 ARG B O 1
ATOM 2487 N N . VAL B 1 147 ? -9.156 -0.535 17.469 1 97.06 147 VAL B N 1
ATOM 2488 C CA . VAL B 1 147 ? -8.086 -0.388 18.453 1 97.06 147 VAL B CA 1
ATOM 2489 C C . VAL B 1 147 ? -7.141 -1.587 18.359 1 97.06 147 VAL B C 1
ATOM 2491 O O . VAL B 1 147 ? -5.918 -1.424 18.359 1 97.06 147 VAL B O 1
ATOM 2494 N N . GLU B 1 148 ? -7.684 -2.752 18.25 1 97.31 148 GLU B N 1
ATOM 2495 C CA . GLU B 1 148 ? -6.895 -3.977 18.156 1 97.31 148 GLU B CA 1
ATOM 2496 C C . GLU B 1 148 ? -6.074 -3.998 16.859 1 97.31 148 GLU B C 1
ATOM 2498 O O . GLU B 1 148 ? -4.887 -4.332 16.891 1 97.31 148 GLU B O 1
ATOM 2503 N N . LEU B 1 149 ? -6.711 -3.646 15.797 1 97.94 149 LEU B N 1
ATOM 2504 C CA . LEU B 1 149 ? -6.035 -3.602 14.508 1 97.94 149 LEU B CA 1
ATOM 2505 C C . LEU B 1 149 ? -4.871 -2.615 14.531 1 97.94 149 LEU B C 1
ATOM 2507 O O . LEU B 1 149 ? -3.768 -2.938 14.086 1 97.94 149 LEU B O 1
ATOM 2511 N N . ALA B 1 150 ? -5.098 -1.462 15.086 1 97.12 150 ALA B N 1
ATOM 2512 C CA . ALA B 1 150 ? -4.055 -0.443 15.203 1 97.12 150 ALA B CA 1
ATOM 2513 C C . ALA B 1 150 ? -2.869 -0.959 16.016 1 97.12 150 ALA B C 1
ATOM 2515 O O . ALA B 1 150 ? -1.714 -0.735 15.641 1 97.12 150 ALA B O 1
ATOM 2516 N N . ALA B 1 151 ? -3.154 -1.638 17.062 1 96.94 151 ALA B N 1
ATOM 2517 C CA . ALA B 1 151 ? -2.1 -2.146 17.938 1 96.94 151 ALA B CA 1
ATOM 2518 C C . ALA B 1 151 ? -1.25 -3.191 17.219 1 96.94 151 ALA B C 1
ATOM 2520 O O . ALA B 1 151 ? -0.022 -3.188 17.328 1 96.94 151 ALA B O 1
ATOM 2521 N N . LEU B 1 152 ? -1.869 -4.102 16.531 1 97.38 152 LEU B N 1
ATOM 2522 C CA . LEU B 1 152 ? -1.159 -5.145 15.789 1 97.38 152 LEU B CA 1
ATOM 2523 C C . LEU B 1 152 ? -0.317 -4.539 14.672 1 97.38 152 LEU B C 1
ATOM 2525 O O . LEU B 1 152 ? 0.833 -4.938 14.477 1 97.38 152 LEU B O 1
ATOM 2529 N N . LEU B 1 153 ? -0.874 -3.574 13.953 1 96.94 153 LEU B N 1
ATOM 2530 C CA . LEU B 1 153 ? -0.146 -2.908 12.883 1 96.94 153 LEU B CA 1
ATOM 2531 C C . LEU B 1 153 ? 1.032 -2.113 13.438 1 96.94 153 LEU B C 1
ATOM 2533 O O . LEU B 1 153 ? 2.09 -2.043 12.805 1 96.94 153 LEU B O 1
ATOM 2537 N N . ARG B 1 154 ? 0.845 -1.483 14.578 1 95.44 154 ARG B N 1
ATOM 2538 C CA . ARG B 1 154 ? 1.927 -0.751 15.234 1 95.44 154 ARG B CA 1
ATOM 2539 C C . ARG B 1 154 ? 3.117 -1.665 15.508 1 95.44 154 ARG B C 1
ATOM 2541 O O . ARG B 1 154 ? 4.266 -1.286 15.273 1 95.44 154 ARG B O 1
ATOM 2548 N N . GLN B 1 155 ? 2.867 -2.842 15.945 1 94.62 155 GLN B N 1
ATOM 2549 C CA . GLN B 1 155 ? 3.93 -3.807 16.203 1 94.62 155 GLN B CA 1
ATOM 2550 C C . GLN B 1 155 ? 4.672 -4.172 14.93 1 94.62 155 GLN B C 1
ATOM 2552 O O . GLN B 1 155 ? 5.898 -4.324 14.938 1 94.62 155 GLN B O 1
ATOM 2557 N N . LEU B 1 156 ? 3.99 -4.301 13.867 1 93 156 LEU B N 1
ATOM 2558 C CA . LEU B 1 156 ? 4.574 -4.715 12.594 1 93 156 LEU B CA 1
ATOM 2559 C C . LEU B 1 156 ? 5.379 -3.58 11.969 1 93 156 LEU B C 1
ATOM 2561 O O . LEU B 1 156 ? 6.387 -3.822 11.297 1 93 156 LEU B O 1
ATOM 2565 N N . THR B 1 157 ? 4.898 -2.311 12.148 1 90.81 157 THR B N 1
ATOM 2566 C CA . THR B 1 157 ? 5.527 -1.18 11.477 1 90.81 157 THR B CA 1
ATOM 2567 C C . THR B 1 157 ? 6.699 -0.647 12.297 1 90.81 157 THR B C 1
ATOM 2569 O O . THR B 1 157 ? 7.559 0.063 11.773 1 90.81 157 THR B O 1
ATOM 2572 N N . ALA B 1 158 ? 6.777 -0.94 13.531 1 87.12 158 ALA B N 1
ATOM 2573 C CA . ALA B 1 158 ? 7.727 -0.365 14.484 1 87.12 158 ALA B CA 1
ATOM 2574 C C . ALA B 1 158 ? 9.164 -0.568 14.008 1 87.12 158 ALA B C 1
ATOM 2576 O O . ALA B 1 158 ? 9.969 0.366 14.031 1 87.12 158 ALA B O 1
ATOM 2577 N N . PRO B 1 159 ? 9.469 -1.759 13.5 1 81.88 159 PRO B N 1
ATOM 2578 C CA . PRO B 1 159 ? 10.867 -1.965 13.094 1 81.88 159 PRO B CA 1
ATOM 2579 C C . PRO B 1 159 ? 11.273 -1.086 11.914 1 81.88 159 PRO B C 1
ATOM 2581 O O . PRO B 1 159 ? 12.469 -0.868 11.695 1 81.88 159 PRO B O 1
ATOM 2584 N N . PHE B 1 160 ? 10.383 -0.631 11.125 1 79.25 160 PHE B N 1
ATOM 2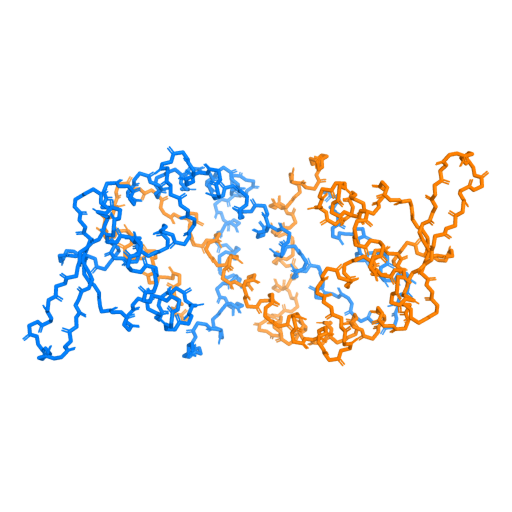585 C CA . PHE B 1 160 ? 10.688 0.147 9.93 1 79.25 160 PHE B CA 1
ATOM 2586 C C . PHE B 1 160 ? 10.789 1.631 10.266 1 79.25 160 PHE B C 1
ATOM 2588 O O . PHE B 1 160 ? 11.359 2.406 9.492 1 79.25 160 PHE B O 1
ATOM 2595 N N . ASP B 1 161 ? 9.984 2.07 11.156 1 72.38 161 ASP B N 1
ATOM 2596 C CA . ASP B 1 161 ? 10 3.475 11.562 1 72.38 161 ASP B CA 1
ATOM 2597 C C . ASP B 1 161 ? 11.359 3.875 12.117 1 72.38 161 ASP B C 1
ATOM 2599 O O . ASP B 1 161 ? 11.766 5.031 12.008 1 72.38 161 ASP B O 1
ATOM 2603 N N . ASN B 1 162 ? 12.031 2.922 12.789 1 57.59 162 ASN B N 1
ATOM 2604 C CA . ASN B 1 162 ? 13.312 3.258 13.406 1 57.59 162 ASN B CA 1
ATOM 2605 C C . ASN B 1 162 ? 14.453 3.178 12.398 1 57.59 162 ASN B C 1
ATOM 2607 O O . ASN B 1 162 ? 15.625 3.293 12.773 1 57.59 162 ASN B O 1
ATOM 2611 N N . VAL B 1 163 ? 14.188 2.611 11.242 1 49.31 163 VAL B N 1
ATOM 2612 C CA . VAL B 1 163 ? 15.336 2.549 10.344 1 49.31 163 VAL B CA 1
ATOM 2613 C C . VAL B 1 163 ? 15.5 3.881 9.617 1 49.31 163 VAL B C 1
ATOM 2615 O O . VAL B 1 163 ? 14.547 4.387 9.016 1 49.31 163 VAL B O 1
ATOM 2618 N N . PRO B 1 164 ? 16.5 4.602 9.984 1 43.5 164 PRO B N 1
ATOM 2619 C CA . PRO B 1 164 ? 16.781 5.832 9.242 1 43.5 164 PRO B CA 1
ATOM 2620 C C . PRO B 1 164 ? 16.562 5.672 7.738 1 43.5 164 PRO B C 1
ATOM 2622 O O . PRO B 1 164 ? 16.812 4.598 7.184 1 43.5 164 PRO B O 1
ATOM 2625 N N . GLY B 1 165 ? 15.539 6.234 6.988 1 33.5 165 GLY B N 1
ATOM 2626 C CA . GLY B 1 165 ? 15.445 6.242 5.535 1 33.5 165 GLY B CA 1
ATOM 2627 C C . GLY B 1 165 ? 16.797 6.148 4.855 1 33.5 165 GLY B C 1
ATOM 2628 O O . GLY B 1 165 ? 17.828 6.465 5.457 1 33.5 165 GLY B O 1
#

Secondary structure (DSSP, 8-state):
---HHHHHHHHHHHH-TTS--HHHHHHHHHHHHHHHHHHHHHHHHHTTT--HHHHHHHHHHHHT-TTTEE-HHHHHHHHT--HHHHHHHHHHHHHTTSEEEEE-TT-TT-EEEEE-HHHHHHHHHHHHHHHHHHHHHHTTS-HHHHHHHHHHHHHHHHHHHTS--/---HHHHHHHHHHHH-TTS--HHHHHHHHHHHHHHHHHHHHHHHHHTTT--HHHHHHHHHHHHT-TTTEE-HHHHHHHHT--HHHHHHHHHHHHHTTSEEEEE-TT-TT-EEEEE-HHHHHHHHHHHHHHHHHHHHHHTTS-HHHHHHHHHHHHHHHHHHHTS--

Solvent-accessible surface area (backbone atoms only — not comparable to full-atom values): 17821 Å² total; per-residue (Å²): 132,88,41,65,61,55,54,53,49,52,30,38,49,68,69,41,64,90,55,80,61,66,47,48,58,39,57,50,47,42,45,54,43,32,53,54,47,51,54,53,44,47,56,34,23,47,78,62,78,36,51,68,71,55,46,54,55,42,42,54,23,52,42,62,34,90,84,15,50,39,36,66,69,58,49,33,72,72,66,78,55,54,68,72,56,47,55,54,50,49,51,54,35,35,74,71,52,31,30,42,80,40,77,28,88,90,30,97,86,36,54,28,40,27,54,30,74,61,22,45,52,46,34,53,51,31,49,54,43,40,45,54,55,44,44,60,56,49,64,72,45,53,72,68,52,47,53,51,49,24,53,56,45,48,56,56,38,41,74,62,62,72,44,78,128,132,89,41,64,59,55,53,52,49,53,29,38,49,69,70,42,64,90,54,79,60,67,46,48,58,40,56,50,46,42,45,52,43,33,54,54,47,51,54,54,44,47,56,34,24,48,78,62,77,36,51,68,70,56,46,55,54,42,40,53,24,51,42,64,35,90,84,15,51,40,37,66,69,57,51,33,73,73,65,76,57,54,68,72,57,46,54,51,50,50,53,53,36,34,74,70,53,30,30,42,80,38,76,28,90,89,30,95,88,37,54,28,40,28,53,29,74,62,23,47,53,46,33,51,52,31,49,53,43,40,45,55,56,43,43,61,56,49,61,74,46,54,73,68,52,48,54,51,50,26,53,57,43,48,57,57,39,40,73,60,63,70,43,79,126

pLDDT: mean 92.55, std 9.21, range [33.03, 98.69]